Protein AF-0000000075974014 (afdb_homodimer)

Organism: Ladona fulva (NCBI:txid123851)

pLDDT: mean 75.68, std 23.34, range [23.61, 97.56]

Radius of gyration: 20.23 Å; Cα contacts (8 Å, |Δi|>4): 719; chains: 2; bounding box: 53×68×70 Å

Structure (mmCIF, N/CA/C/O backbone):
data_AF-0000000075974014-model_v1
#
loop_
_entity.id
_entity.type
_entity.pdbx_description
1 polymer 'Cilia- and flagella-associated protein 43'
#
loop_
_atom_site.group_PDB
_atom_site.id
_atom_site.type_symbol
_atom_site.label_atom_id
_atom_site.label_alt_id
_atom_site.label_comp_id
_atom_site.label_asym_id
_atom_site.label_entity_id
_atom_site.label_seq_id
_atom_site.pdbx_PDB_ins_code
_atom_site.Cartn_x
_atom_site.Cartn_y
_atom_site.Cartn_z
_atom_site.occupancy
_atom_site.B_iso_or_equiv
_atom_site.auth_seq_id
_atom_site.auth_comp_id
_atom_site.auth_asym_id
_atom_site.auth_atom_id
_atom_site.pdbx_PDB_model_num
ATOM 1 N N . MET A 1 1 ? 7.348 12.57 53 1 26.86 1 MET A N 1
ATOM 2 C CA . MET A 1 1 ? 6.371 11.828 52.219 1 26.86 1 MET A CA 1
ATOM 3 C C . MET A 1 1 ? 6.902 11.562 50.812 1 26.86 1 MET A C 1
ATOM 5 O O . MET A 1 1 ? 7.207 12.5 50.062 1 26.86 1 MET A O 1
ATOM 9 N N . ASP A 1 2 ? 7.609 10.445 50.469 1 27.19 2 ASP A N 1
ATOM 10 C CA . ASP A 1 2 ? 8.516 10 49.406 1 27.19 2 ASP A CA 1
ATOM 11 C C . ASP A 1 2 ? 7.758 9.695 48.125 1 27.19 2 ASP A C 1
ATOM 13 O O . ASP A 1 2 ? 6.91 8.805 48.094 1 27.19 2 ASP A O 1
ATOM 17 N N . ARG A 1 3 ? 7.43 10.711 47.344 1 27.58 3 ARG A N 1
ATOM 18 C CA . ARG A 1 3 ? 6.691 10.594 46.094 1 27.58 3 ARG A CA 1
ATOM 19 C C . ARG A 1 3 ? 7.363 9.594 45.156 1 27.58 3 ARG A C 1
ATOM 21 O O . ARG A 1 3 ? 8.453 9.852 44.656 1 27.58 3 ARG A O 1
ATOM 28 N N . THR A 1 4 ? 7.25 8.352 45.438 1 24.84 4 THR A N 1
ATOM 29 C CA . THR A 1 4 ? 7.668 7.258 44.562 1 24.84 4 THR A CA 1
ATOM 30 C C . THR A 1 4 ? 7.016 7.387 43.188 1 24.84 4 THR A C 1
ATOM 32 O O . THR A 1 4 ? 5.793 7.289 43.062 1 24.84 4 THR A O 1
ATOM 35 N N . ALA A 1 5 ? 7.508 8.289 42.438 1 27.39 5 ALA A N 1
ATOM 36 C CA . ALA A 1 5 ? 7.094 8.508 41.062 1 27.39 5 ALA A CA 1
ATOM 37 C C . ALA A 1 5 ? 6.934 7.18 40.312 1 27.39 5 ALA A C 1
ATOM 39 O O . ALA A 1 5 ? 7.883 6.402 40.188 1 27.39 5 ALA A O 1
ATOM 40 N N . ASP A 1 6 ? 5.812 6.508 40.531 1 26.66 6 ASP A N 1
ATOM 41 C CA . ASP A 1 6 ? 5.41 5.293 39.844 1 26.66 6 ASP A CA 1
ATOM 42 C C . ASP A 1 6 ? 5.625 5.43 38.344 1 26.66 6 ASP A C 1
ATOM 44 O O . ASP A 1 6 ? 5.023 6.297 37.688 1 26.66 6 ASP A O 1
ATOM 48 N N . ASN A 1 7 ? 6.836 5.371 37.938 1 24.67 7 ASN A N 1
ATOM 49 C CA . ASN A 1 7 ? 7.297 5.309 36.562 1 24.67 7 ASN A CA 1
ATOM 50 C C . ASN A 1 7 ? 6.438 4.355 35.75 1 24.67 7 ASN A C 1
ATOM 52 O O . ASN A 1 7 ? 6.656 3.143 35.75 1 24.67 7 ASN A O 1
ATOM 56 N N . GLU A 1 8 ? 5.121 4.535 35.938 1 25.41 8 GLU A N 1
ATOM 57 C CA . GLU A 1 8 ? 4.266 3.699 35.094 1 25.41 8 GLU A CA 1
ATOM 58 C C . GLU A 1 8 ? 4.75 3.699 33.656 1 25.41 8 GLU A C 1
ATOM 60 O O . GLU A 1 8 ? 4.852 4.754 33.031 1 25.41 8 GLU A O 1
ATOM 65 N N . THR A 1 9 ? 5.719 2.947 33.469 1 24.55 9 THR A N 1
ATOM 66 C CA . THR A 1 9 ? 6.18 2.658 32.125 1 24.55 9 THR A CA 1
ATOM 67 C C . THR A 1 9 ? 5 2.371 31.188 1 24.55 9 THR A C 1
ATOM 69 O O . THR A 1 9 ? 4.273 1.397 31.391 1 24.55 9 THR A O 1
ATOM 72 N N . ARG A 1 10 ? 4.172 3.344 31.141 1 23.78 10 ARG A N 1
ATOM 73 C CA . ARG A 1 10 ? 3.059 3.145 30.219 1 23.78 10 ARG A CA 1
ATOM 74 C C . ARG A 1 10 ? 3.516 2.414 28.953 1 23.78 10 ARG A C 1
ATOM 76 O O . ARG A 1 10 ? 4.461 2.842 28.297 1 23.78 10 ARG A O 1
ATOM 83 N N . TRP A 1 11 ? 3.68 1.132 29.312 1 23.61 11 TRP A N 1
ATOM 84 C CA . TRP A 1 11 ? 3.885 0.26 28.156 1 23.61 11 TRP A CA 1
ATOM 85 C C . TRP A 1 11 ? 2.895 0.589 27.047 1 23.61 11 TRP A C 1
ATOM 87 O O . TRP A 1 11 ? 1.687 0.661 27.281 1 23.61 11 TRP A O 1
ATOM 97 N N . ILE A 1 12 ? 2.85 1.768 26.656 1 28.11 12 ILE A N 1
ATOM 98 C CA . ILE A 1 12 ? 1.945 1.941 25.516 1 28.11 12 ILE A CA 1
ATOM 99 C C . ILE A 1 12 ? 2.006 0.711 24.609 1 28.11 12 ILE A C 1
ATOM 101 O O . ILE A 1 12 ? 3.092 0.247 24.266 1 28.11 12 ILE A O 1
ATOM 105 N N . LYS A 1 13 ? 1.285 -0.346 25.203 1 26.3 13 LYS A N 1
ATOM 106 C CA . LYS A 1 13 ? 1.1 -1.561 24.406 1 26.3 13 LYS A CA 1
ATOM 107 C C . LYS A 1 13 ? 1.254 -1.275 22.922 1 26.3 13 LYS A C 1
ATOM 109 O O . LYS A 1 13 ? 0.457 -0.537 22.328 1 26.3 13 LYS A O 1
ATOM 114 N N . LEU A 1 14 ? 2.326 -0.704 22.531 1 29.16 14 LEU A N 1
ATOM 115 C CA . LEU A 1 14 ? 2.811 -0.642 21.156 1 29.16 14 LEU A CA 1
ATOM 116 C C . LEU A 1 14 ? 2.502 -1.937 20.422 1 29.16 14 LEU A C 1
ATOM 118 O O . LEU A 1 14 ? 2.965 -3.01 20.812 1 29.16 14 LEU A O 1
ATOM 122 N N . GLY A 1 15 ? 1.246 -2.41 20.391 1 32 15 GLY A N 1
ATOM 123 C CA . GLY A 1 15 ? 0.649 -3.693 20.062 1 32 15 GLY A CA 1
ATOM 124 C C . GLY A 1 15 ? 1.605 -4.629 19.344 1 32 15 GLY A C 1
ATOM 125 O O . GLY A 1 15 ? 2.643 -4.199 18.844 1 32 15 GLY A O 1
ATOM 126 N N . GLY A 1 16 ? 1.776 -5.953 19.688 1 34 16 GLY A N 1
ATOM 127 C CA . GLY A 1 16 ? 2.699 -6.91 19.094 1 34 16 GLY A CA 1
ATOM 128 C C . GLY A 1 16 ? 3.139 -6.523 17.703 1 34 16 GLY A C 1
ATOM 129 O O . GLY A 1 16 ? 2.326 -6.508 16.766 1 34 16 GLY A O 1
ATOM 130 N N . GLN A 1 17 ? 3.764 -5.539 17.562 1 35.91 17 GLN A N 1
ATOM 131 C CA . GLN A 1 17 ? 3.996 -4.43 16.641 1 35.91 17 GLN A CA 1
ATOM 132 C C . GLN A 1 17 ? 4.285 -4.934 15.227 1 35.91 17 GLN A C 1
ATOM 134 O O . GLN A 1 17 ? 5.387 -5.414 14.945 1 35.91 17 GLN A O 1
ATOM 139 N N . ASP A 1 18 ? 3.691 -5.945 14.828 1 41.56 18 ASP A N 1
ATOM 140 C CA . ASP A 1 18 ? 3.807 -6.219 13.398 1 41.56 18 ASP A CA 1
ATOM 141 C C . ASP A 1 18 ? 4.023 -4.934 12.609 1 41.56 18 ASP A C 1
ATOM 143 O O . ASP A 1 18 ? 3.135 -4.082 12.539 1 41.56 18 ASP A O 1
ATOM 147 N N . GLN A 1 19 ? 5.148 -4.281 13.047 1 46.62 19 GLN A N 1
ATOM 148 C CA . GLN A 1 19 ? 5.617 -3.074 12.375 1 46.62 19 GLN A CA 1
ATOM 149 C C . GLN A 1 19 ? 5.211 -3.072 10.906 1 46.62 19 GLN A C 1
ATOM 151 O O . GLN A 1 19 ? 5.504 -4.02 10.172 1 46.62 19 GLN A O 1
ATOM 156 N N . MET A 1 20 ? 3.994 -2.609 10.75 1 50.62 20 MET A N 1
ATOM 157 C CA . MET A 1 20 ? 3.543 -2.441 9.375 1 50.62 20 MET A CA 1
ATOM 158 C C . MET A 1 20 ? 4.664 -1.894 8.492 1 50.62 20 MET A C 1
ATOM 160 O O . MET A 1 20 ? 5.293 -0.889 8.836 1 50.62 20 MET A O 1
ATOM 164 N N . LYS A 1 21 ? 5.512 -2.713 7.906 1 62.44 21 LYS A N 1
ATOM 165 C CA . LYS A 1 21 ? 6.371 -2.227 6.832 1 62.44 21 LYS A CA 1
ATOM 166 C C . LYS A 1 21 ? 5.621 -2.174 5.504 1 62.44 21 LYS A C 1
ATOM 168 O O . LYS A 1 21 ? 4.883 -3.102 5.164 1 62.44 21 LYS A O 1
ATOM 173 N N . ASN A 1 22 ? 5.566 -0.952 5.125 1 81.62 22 ASN A N 1
ATOM 174 C CA . ASN A 1 22 ? 4.996 -0.731 3.801 1 81.62 22 ASN A CA 1
ATOM 175 C C . ASN A 1 22 ? 6.012 -0.108 2.848 1 81.62 22 ASN A C 1
ATOM 177 O O . ASN A 1 22 ? 6.988 0.5 3.289 1 81.62 22 ASN A O 1
ATOM 181 N N . ILE A 1 23 ? 5.863 -0.429 1.69 1 92.19 23 ILE A N 1
ATOM 182 C CA . ILE A 1 23 ? 6.625 0.257 0.653 1 92.19 23 ILE A CA 1
ATOM 183 C C . ILE A 1 23 ? 5.668 0.91 -0.343 1 92.19 23 ILE A C 1
ATOM 185 O O . ILE A 1 23 ? 4.535 0.455 -0.515 1 92.19 23 ILE A O 1
ATOM 189 N N . PHE A 1 24 ? 6.129 1.94 -0.93 1 95.38 24 PHE A N 1
ATOM 190 C CA . PHE A 1 24 ? 5.332 2.623 -1.944 1 95.38 24 PHE A CA 1
ATOM 191 C C . PHE A 1 24 ? 6.223 3.457 -2.857 1 95.38 24 PHE A C 1
ATOM 193 O O . PHE A 1 24 ? 7.309 3.885 -2.457 1 95.38 24 PHE A O 1
ATOM 200 N N . PHE A 1 25 ? 5.758 3.648 -4.012 1 95.69 25 PHE A N 1
ATOM 201 C CA . PHE A 1 25 ? 6.453 4.543 -4.93 1 95.69 25 PHE A CA 1
ATOM 202 C C . PHE A 1 25 ? 6.074 5.992 -4.668 1 95.69 25 PHE A C 1
ATOM 204 O O . PHE A 1 25 ? 4.922 6.289 -4.336 1 95.69 25 PHE A O 1
ATOM 211 N N . VAL A 1 26 ? 6.973 6.812 -4.824 1 96.88 26 VAL A N 1
ATOM 212 C CA . VAL A 1 26 ? 6.801 8.258 -4.91 1 96.88 26 VAL A CA 1
ATOM 213 C C . VAL A 1 26 ? 7.355 8.766 -6.238 1 96.88 26 VAL A C 1
ATOM 215 O O . VAL A 1 26 ? 8.57 8.906 -6.398 1 96.88 26 VAL A O 1
ATOM 218 N N . GLY A 1 27 ? 6.426 9.109 -7.176 1 94.75 27 GLY A N 1
ATOM 219 C CA . GLY A 1 27 ? 6.879 9.336 -8.539 1 94.75 27 GLY A CA 1
ATOM 220 C C . GLY A 1 27 ? 7.391 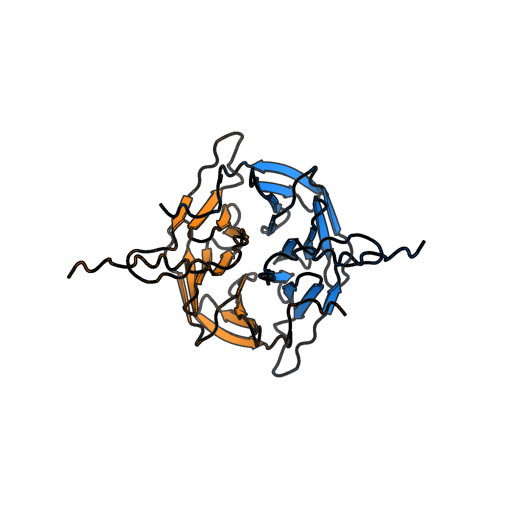8.078 -9.219 1 94.75 27 GLY A C 1
ATOM 221 O O . GLY A 1 27 ? 6.977 6.973 -8.875 1 94.75 27 GLY A O 1
ATOM 222 N N . LYS A 1 28 ? 8.25 8.312 -10.156 1 90.94 28 LYS A N 1
ATOM 223 C CA . LYS A 1 28 ? 8.586 7.223 -11.07 1 90.94 28 LYS A CA 1
ATOM 224 C C . LYS A 1 28 ? 9.82 6.461 -10.586 1 90.94 28 LYS A C 1
ATOM 226 O O . LYS A 1 28 ? 9.977 5.277 -10.891 1 90.94 28 LYS A O 1
ATOM 231 N N . ASP A 1 29 ? 10.633 7.043 -9.758 1 90.75 29 ASP A N 1
ATOM 232 C CA . ASP A 1 29 ? 11.945 6.418 -9.594 1 90.75 29 ASP A CA 1
ATOM 233 C C . ASP A 1 29 ? 12.305 6.281 -8.117 1 90.75 29 ASP A C 1
ATOM 235 O O . ASP A 1 29 ? 13.422 5.891 -7.777 1 90.75 29 ASP A O 1
ATOM 239 N N . VAL A 1 30 ? 11.414 6.668 -7.242 1 94.81 30 VAL A N 1
ATOM 240 C CA . VAL A 1 30 ? 11.719 6.621 -5.816 1 94.81 30 VAL A CA 1
ATOM 241 C C . VAL A 1 30 ? 10.82 5.594 -5.133 1 94.81 30 VAL A C 1
ATOM 243 O O . VAL A 1 30 ? 9.602 5.582 -5.344 1 94.81 30 VAL A O 1
ATOM 246 N N . VAL A 1 31 ? 11.391 4.727 -4.348 1 94.69 31 VAL A N 1
ATOM 247 C CA . VAL A 1 31 ? 10.672 3.803 -3.48 1 94.69 31 VAL A CA 1
ATOM 248 C C . VAL A 1 31 ? 10.898 4.18 -2.02 1 94.69 31 VAL A C 1
ATOM 250 O O . VAL A 1 31 ? 12.031 4.426 -1.604 1 94.69 31 VAL A O 1
ATOM 253 N N . ALA A 1 32 ? 9.828 4.246 -1.329 1 94.56 32 ALA A N 1
ATOM 254 C CA . ALA A 1 32 ? 9.914 4.578 0.091 1 94.56 32 ALA A CA 1
ATOM 255 C C . ALA A 1 32 ? 9.594 3.363 0.958 1 94.56 32 ALA A C 1
ATOM 257 O O . ALA A 1 32 ? 8.695 2.582 0.637 1 94.56 32 ALA A O 1
ATOM 258 N N . VAL A 1 33 ? 10.266 3.248 2.016 1 91 33 VAL A N 1
ATOM 259 C CA . VAL A 1 33 ? 10.023 2.246 3.049 1 91 33 VAL A CA 1
ATOM 260 C C . VAL A 1 33 ? 9.602 2.932 4.348 1 91 33 VAL A C 1
ATOM 262 O O . VAL A 1 33 ? 10.328 3.779 4.871 1 91 33 VAL A O 1
ATOM 265 N N . SER A 1 34 ? 8.359 2.516 4.703 1 88.75 34 SER A N 1
ATOM 266 C CA . SER A 1 34 ? 7.867 3.162 5.918 1 88.75 34 SER A CA 1
ATOM 267 C C . SER A 1 34 ? 8.062 2.271 7.137 1 88.75 34 SER A C 1
ATOM 269 O O . SER A 1 34 ? 7.879 1.055 7.062 1 88.75 34 SER A O 1
ATOM 271 N N . GLN A 1 35 ? 8.438 2.943 8.172 1 78.75 35 GLN A N 1
ATOM 272 C CA . GLN A 1 35 ? 8.5 2.354 9.508 1 78.75 35 GLN A CA 1
ATOM 273 C C . GLN A 1 35 ? 7.551 3.061 10.469 1 78.75 35 GLN A C 1
ATOM 275 O O . GLN A 1 35 ? 6.742 3.893 10.047 1 78.75 35 GLN A O 1
ATOM 280 N N . SER A 1 36 ? 7.539 2.73 11.695 1 73 36 SER A N 1
ATOM 281 C CA . SER A 1 36 ? 6.594 3.27 12.664 1 73 36 SER A CA 1
ATOM 282 C C . SER A 1 36 ? 6.734 4.785 12.789 1 73 36 SER A C 1
ATOM 284 O O . SER A 1 36 ? 5.738 5.492 12.945 1 73 36 SER A O 1
ATOM 286 N N . PHE A 1 37 ? 7.961 5.32 12.602 1 76.31 37 PHE A N 1
ATOM 287 C CA . PHE A 1 37 ? 8.125 6.742 12.883 1 76.31 37 PHE A CA 1
ATOM 288 C C . PHE A 1 37 ? 8.891 7.43 11.758 1 76.31 37 PHE A C 1
ATOM 290 O O . PHE A 1 37 ? 9.07 8.648 11.773 1 76.31 37 PHE A O 1
ATOM 297 N N . ASN A 1 38 ? 9.297 6.766 10.898 1 83.75 38 ASN A N 1
ATOM 298 C CA . ASN A 1 38 ? 10.07 7.359 9.812 1 83.75 38 ASN A CA 1
ATOM 299 C C . ASN A 1 38 ? 9.75 6.699 8.477 1 83.75 38 ASN A C 1
ATOM 301 O O . ASN A 1 38 ? 9.203 5.594 8.438 1 83.75 38 ASN A O 1
ATOM 305 N N . ILE A 1 39 ? 10.055 7.422 7.484 1 90.31 39 ILE A N 1
ATOM 306 C CA . ILE A 1 39 ? 9.984 6.93 6.113 1 90.31 39 ILE A CA 1
ATOM 307 C C . ILE A 1 39 ? 11.336 7.125 5.422 1 90.31 39 ILE A C 1
ATOM 309 O O . ILE A 1 39 ? 11.906 8.219 5.469 1 90.31 39 ILE A O 1
ATOM 313 N N . HIS A 1 40 ? 11.875 6.039 4.848 1 91.12 40 HIS A N 1
ATOM 314 C CA . HIS A 1 40 ? 13.125 6.062 4.102 1 91.12 40 HIS A CA 1
ATOM 315 C C . HIS A 1 40 ? 12.875 6.023 2.598 1 91.12 40 HIS A C 1
ATOM 317 O O . HIS A 1 40 ? 12.188 5.129 2.102 1 91.12 40 HIS A O 1
ATOM 323 N N . PHE A 1 41 ? 13.438 7.008 1.885 1 93.12 41 PHE A N 1
ATOM 324 C CA . PHE A 1 41 ? 13.25 7.117 0.444 1 93.12 41 PHE A CA 1
ATOM 325 C C . PHE A 1 41 ? 14.523 6.738 -0.303 1 93.12 41 PHE A C 1
ATOM 327 O O . PHE A 1 41 ? 15.602 7.238 0.012 1 93.12 41 PHE A O 1
ATOM 334 N N . LEU A 1 42 ? 14.336 5.922 -1.283 1 92 42 LEU A N 1
ATOM 335 C CA . LEU A 1 42 ? 15.453 5.406 -2.078 1 92 42 LEU A CA 1
ATOM 336 C C . LEU A 1 42 ? 15.195 5.621 -3.566 1 92 42 LEU A C 1
ATOM 338 O O . LEU A 1 42 ? 14.141 5.242 -4.082 1 92 42 LEU A O 1
ATOM 342 N N . LYS A 1 43 ? 16.094 6.266 -4.215 1 90.69 43 LYS A N 1
ATOM 343 C CA . LYS A 1 43 ? 16.078 6.215 -5.676 1 90.69 43 LYS A CA 1
ATOM 344 C C . LYS A 1 43 ? 16.531 4.848 -6.18 1 90.69 43 LYS A C 1
ATOM 346 O O . LYS A 1 43 ? 17.734 4.543 -6.168 1 90.69 43 LYS A O 1
ATOM 351 N N . TYR A 1 44 ? 15.672 4.027 -6.617 1 84.12 44 TYR A N 1
ATOM 352 C CA . TYR A 1 44 ? 15.984 2.615 -6.793 1 84.12 44 TYR A CA 1
ATOM 353 C C . TYR A 1 44 ? 16.688 2.373 -8.125 1 84.12 44 TYR A C 1
ATOM 355 O O . TYR A 1 44 ? 17.328 1.337 -8.312 1 84.12 44 TYR A O 1
ATOM 363 N N . LYS A 1 45 ? 16.438 3.189 -9.148 1 78.44 45 LYS A N 1
ATOM 364 C CA . LYS A 1 45 ? 17.078 3.006 -10.445 1 78.44 45 LYS A CA 1
ATOM 365 C C . LYS A 1 45 ? 18.578 3.295 -10.375 1 78.44 45 LYS A C 1
ATOM 367 O O . LYS A 1 45 ? 19.359 2.752 -11.156 1 78.44 45 LYS A O 1
ATOM 372 N N . ASN A 1 46 ? 18.906 4.223 -9.594 1 68.75 46 ASN A N 1
ATOM 373 C CA . ASN A 1 46 ? 20.297 4.66 -9.547 1 68.75 46 ASN A CA 1
ATOM 374 C C . ASN A 1 46 ? 21.141 3.748 -8.656 1 68.75 46 ASN A C 1
ATOM 376 O O . ASN A 1 46 ? 22.359 3.898 -8.586 1 68.75 46 ASN A O 1
ATOM 380 N N . GLU A 1 47 ? 20.469 2.871 -7.949 1 62.44 47 GLU A N 1
ATOM 381 C CA . GLU A 1 47 ? 21.234 2.188 -6.91 1 62.44 47 GLU A CA 1
ATOM 382 C C . GLU A 1 47 ? 22.016 1.015 -7.484 1 62.44 47 GLU A C 1
ATOM 384 O O . GLU A 1 47 ? 21.453 0.13 -8.125 1 62.44 47 GLU A O 1
ATOM 389 N N . GLU A 1 48 ? 23.109 1.378 -8.023 1 57.84 48 GLU A N 1
ATOM 390 C CA . GLU A 1 48 ? 24.094 0.353 -8.352 1 57.84 48 GLU A CA 1
ATOM 391 C C . GLU A 1 48 ? 24.516 -0.433 -7.113 1 57.84 48 GLU A C 1
ATOM 393 O O . GLU A 1 48 ? 24.062 -0.133 -6.004 1 57.84 48 GLU A O 1
ATOM 398 N N . LYS A 1 49 ? 25.578 -1.353 -7.223 1 57.47 49 LYS A N 1
ATOM 399 C CA . LYS A 1 49 ? 26.203 -2.301 -6.301 1 57.47 49 LYS A CA 1
ATOM 400 C C . LYS A 1 49 ? 26.625 -1.61 -5.004 1 57.47 49 LYS A C 1
ATOM 402 O O . LYS A 1 49 ? 27.125 -2.26 -4.082 1 57.47 49 LYS A O 1
ATOM 407 N N . GLY A 1 50 ? 26.094 -0.334 -4.918 1 58.28 50 GLY A N 1
ATOM 408 C CA . GLY A 1 50 ? 26.641 0.309 -3.738 1 58.28 50 GLY A CA 1
ATOM 409 C C . GLY A 1 50 ? 25.625 0.492 -2.629 1 58.28 50 GLY A C 1
ATOM 410 O O . GLY A 1 50 ? 24.578 -0.175 -2.613 1 58.28 50 GLY A O 1
ATOM 411 N N . SER A 1 51 ? 25.938 1.22 -1.537 1 65 51 SER A N 1
ATOM 412 C CA . SER A 1 51 ? 25.125 1.56 -0.376 1 65 51 SER A CA 1
ATOM 413 C C . SER A 1 51 ? 23.969 2.486 -0.76 1 65 51 SER A C 1
ATOM 415 O O . SER A 1 51 ? 24.203 3.562 -1.316 1 65 51 SER A O 1
ATOM 417 N N . PRO A 1 52 ? 22.828 1.91 -0.749 1 71.25 52 PRO A N 1
ATOM 418 C CA . PRO A 1 52 ? 21.719 2.809 -1.065 1 71.25 52 PRO A CA 1
ATOM 419 C C . PRO A 1 52 ? 21.703 4.059 -0.189 1 71.25 52 PRO A C 1
ATOM 421 O O . PRO A 1 52 ? 22.047 3.992 0.994 1 71.25 52 PRO A O 1
ATOM 424 N N . GLN A 1 53 ? 21.672 5.199 -0.893 1 80.56 53 GLN A N 1
ATOM 425 C CA . GLN A 1 53 ? 21.484 6.441 -0.15 1 80.56 53 GLN A CA 1
ATOM 426 C C . GLN A 1 53 ? 20 6.719 0.085 1 80.56 53 GLN A C 1
ATOM 428 O O . GLN A 1 53 ? 19.219 6.73 -0.859 1 80.56 53 GLN A O 1
ATOM 433 N N . PHE A 1 54 ? 19.75 6.883 1.386 1 86 54 PHE A N 1
ATOM 434 C CA . PHE A 1 54 ? 18.359 7.156 1.757 1 86 54 PHE A CA 1
ATOM 435 C C . PHE A 1 54 ? 18.188 8.617 2.16 1 86 54 PHE A C 1
ATOM 437 O O . PHE A 1 54 ? 19.062 9.195 2.803 1 86 54 PHE A O 1
ATOM 444 N N . LEU A 1 55 ? 17.141 9.203 1.662 1 90.56 55 LEU A N 1
ATOM 445 C CA . LEU A 1 55 ? 16.578 10.383 2.316 1 90.56 55 LEU A CA 1
ATOM 446 C C . LEU A 1 55 ? 15.508 9.992 3.322 1 90.56 55 LEU A C 1
ATOM 448 O O . LEU A 1 55 ? 14.633 9.18 3.018 1 90.56 55 LEU A O 1
ATOM 452 N N . THR A 1 56 ? 15.594 10.484 4.496 1 89.81 56 THR A N 1
ATOM 453 C CA . THR A 1 56 ? 14.68 10.055 5.551 1 89.81 56 THR A CA 1
ATOM 454 C C . THR A 1 56 ? 13.781 11.211 5.984 1 89.81 56 THR A C 1
ATOM 456 O O . THR A 1 56 ? 14.242 12.344 6.129 1 89.81 56 THR A O 1
ATOM 459 N N . TYR A 1 57 ? 12.57 10.906 6.098 1 89.06 57 TYR A N 1
ATOM 460 C CA . TYR A 1 57 ? 11.594 11.82 6.676 1 89.06 57 TYR A CA 1
ATOM 461 C C . TYR A 1 57 ? 11.102 11.312 8.023 1 89.06 57 TYR A C 1
ATOM 463 O O . TYR A 1 57 ? 10.539 10.219 8.117 1 89.06 57 TYR A O 1
ATOM 471 N N . ASP A 1 58 ? 11.305 12.109 9.008 1 79.94 58 ASP A N 1
ATOM 472 C CA . ASP A 1 58 ? 10.812 11.789 10.336 1 79.94 58 ASP A CA 1
ATOM 473 C C . ASP A 1 58 ? 9.438 12.406 10.578 1 79.94 58 ASP A C 1
ATOM 475 O O . ASP A 1 58 ? 9.273 13.625 10.484 1 79.94 58 ASP A O 1
ATOM 479 N N . VAL A 1 59 ? 8.547 11.57 10.719 1 70.62 59 VAL A N 1
ATOM 480 C CA . VAL A 1 59 ? 7.184 12.062 10.898 1 70.62 59 VAL A CA 1
ATOM 481 C C . VAL A 1 59 ? 7.043 12.688 12.289 1 70.62 59 VAL A C 1
ATOM 483 O O . VAL A 1 59 ? 6.188 13.547 12.508 1 70.62 59 VAL A O 1
ATOM 486 N N . PHE A 1 60 ? 7.855 12.148 13.398 1 59.81 60 PHE A N 1
ATOM 487 C CA . PHE A 1 60 ? 7.781 12.734 14.734 1 59.81 60 PHE A CA 1
ATOM 488 C C . PHE A 1 60 ? 8.422 14.109 14.758 1 59.81 60 PHE A C 1
ATOM 490 O O . PHE A 1 60 ? 9.625 14.25 14.523 1 59.81 60 PHE A O 1
ATOM 497 N N . LYS A 1 61 ? 7.777 15.141 14.273 1 51.16 61 LYS A N 1
ATOM 498 C CA . LYS A 1 61 ? 8.352 16.406 14.688 1 51.16 61 LYS A CA 1
ATOM 499 C C . LYS A 1 61 ? 8.352 16.547 16.203 1 51.16 61 LYS A C 1
ATOM 501 O O . LYS A 1 61 ? 7.723 15.742 16.906 1 51.16 61 LYS A O 1
ATOM 506 N N . GLU A 1 62 ? 8.617 17.922 16.719 1 46.06 62 GLU A N 1
ATOM 507 C CA . GLU A 1 62 ? 8.992 18.422 18.047 1 46.06 62 GLU A CA 1
ATOM 508 C C . GLU A 1 62 ? 8.258 17.656 19.141 1 46.06 62 GLU A C 1
ATOM 510 O O . GLU A 1 62 ? 8.875 17.156 20.078 1 46.06 62 GLU A O 1
ATOM 515 N N . ASP A 1 63 ? 7.172 18.328 19.672 1 44.09 63 ASP A N 1
ATOM 516 C CA . ASP A 1 63 ? 6.695 18.266 21.047 1 44.09 63 ASP A CA 1
ATOM 517 C C . ASP A 1 63 ? 6.188 16.875 21.391 1 44.09 63 ASP A C 1
ATOM 519 O O . ASP A 1 63 ? 6.629 16.266 22.375 1 44.09 63 ASP A O 1
ATOM 523 N N . ASP A 1 64 ? 4.777 16.75 21.578 1 44.19 64 ASP A N 1
ATOM 524 C CA . ASP A 1 64 ? 3.822 16.031 22.422 1 44.19 64 ASP A CA 1
ATOM 525 C C . ASP A 1 64 ? 3.697 14.578 21.984 1 44.19 64 ASP A C 1
ATOM 527 O O . ASP A 1 64 ? 4.227 14.188 20.938 1 44.19 64 ASP A O 1
ATOM 531 N N . GLU A 1 65 ? 2.576 13.867 22.531 1 47.69 65 GLU A N 1
ATOM 532 C CA . GLU A 1 65 ? 1.921 12.562 22.516 1 47.69 65 GLU A CA 1
ATOM 533 C C . GLU A 1 65 ? 1.863 11.977 21.109 1 47.69 65 GLU A C 1
ATOM 535 O O . GLU A 1 65 ? 0.839 12.078 20.438 1 47.69 65 GLU A O 1
ATOM 540 N N . VAL A 1 66 ? 2.938 12.086 20.344 1 51.59 66 VAL A N 1
ATOM 541 C CA . VAL A 1 66 ? 2.838 11.836 18.906 1 51.59 66 VAL A CA 1
ATOM 542 C C . VAL A 1 66 ? 2.512 10.367 18.656 1 51.59 66 VAL A C 1
ATOM 544 O O . VAL A 1 66 ? 3.195 9.477 19.172 1 51.59 66 VAL A O 1
ATOM 547 N N . GLU A 1 67 ? 1.283 10.031 18.344 1 60.44 67 GLU A N 1
ATOM 548 C CA . GLU A 1 67 ? 0.917 8.703 17.875 1 60.44 67 GLU A CA 1
ATOM 549 C C . GLU A 1 67 ? 1.585 8.391 16.531 1 60.44 67 GLU A C 1
ATOM 551 O O . GLU A 1 67 ? 1.864 9.297 15.75 1 60.44 67 GLU A O 1
ATOM 556 N N . GLY A 1 68 ? 2.451 7.262 16.312 1 69.12 68 GLY A N 1
ATOM 557 C CA . GLY A 1 68 ? 3.156 6.711 15.164 1 69.12 68 GLY A CA 1
ATOM 558 C C . GLY A 1 68 ? 2.336 6.742 13.891 1 69.12 68 GLY A C 1
ATOM 559 O O . GLY A 1 68 ? 1.169 7.141 13.906 1 69.12 68 GLY A O 1
ATOM 560 N N . ILE A 1 69 ? 2.998 6.664 12.742 1 77.69 69 ILE A N 1
ATOM 561 C CA . ILE A 1 69 ? 2.365 6.527 11.43 1 77.69 69 ILE A CA 1
ATOM 562 C C . ILE A 1 69 ? 1.424 5.324 11.438 1 77.69 69 ILE A C 1
ATOM 564 O O . ILE A 1 69 ? 1.809 4.23 11.859 1 77.69 69 ILE A O 1
ATOM 568 N N . THR A 1 70 ? 0.145 5.625 11.195 1 82.06 70 THR A N 1
ATOM 569 C CA . THR A 1 70 ? -0.793 4.512 11.102 1 82.06 70 THR A CA 1
ATOM 570 C C . THR A 1 70 ? -0.819 3.941 9.688 1 82.06 70 THR A C 1
ATOM 572 O O . THR A 1 70 ? -1.024 2.74 9.5 1 82.06 70 THR A O 1
ATOM 575 N N . CYS A 1 71 ? -0.636 4.812 8.656 1 87.81 71 CYS A N 1
ATOM 576 C CA . CYS A 1 71 ? -0.562 4.34 7.273 1 87.81 71 CYS A CA 1
ATOM 577 C C . CYS A 1 71 ? 0.06 5.398 6.367 1 87.81 71 CYS A C 1
ATOM 579 O O . CYS A 1 71 ? 0.182 6.559 6.758 1 87.81 71 CYS A O 1
ATOM 581 N N . VAL A 1 72 ? 0.491 4.949 5.207 1 92.31 72 VAL A N 1
ATOM 582 C CA . VAL A 1 72 ? 1.153 5.781 4.207 1 92.31 72 VAL A CA 1
ATOM 583 C C . VAL A 1 72 ? 0.721 5.352 2.809 1 92.31 72 VAL A C 1
ATOM 585 O O . VAL A 1 72 ? 0.256 4.227 2.615 1 92.31 72 VAL A O 1
ATOM 588 N N . ALA A 1 73 ? 0.848 6.242 1.862 1 95.12 73 ALA A N 1
ATOM 589 C CA . ALA A 1 73 ? 0.672 5.953 0.441 1 95.12 73 ALA A CA 1
ATOM 590 C C . ALA A 1 73 ? 1.476 6.926 -0.419 1 95.12 73 ALA A C 1
ATOM 592 O O . ALA A 1 73 ? 1.675 8.086 -0.038 1 95.12 73 ALA A O 1
ATOM 593 N N . GLY A 1 74 ? 1.929 6.477 -1.491 1 96.81 74 GLY A N 1
ATOM 594 C CA . GLY A 1 74 ? 2.625 7.332 -2.438 1 96.81 74 GLY A CA 1
ATOM 595 C C . GLY A 1 74 ? 1.9 7.465 -3.766 1 96.81 74 GLY A C 1
ATOM 596 O O . GLY A 1 74 ? 1.276 6.512 -4.234 1 96.81 74 GLY A O 1
ATOM 597 N N . HIS A 1 75 ? 2.023 8.641 -4.348 1 96.69 75 HIS A N 1
ATOM 598 C CA . HIS A 1 75 ? 1.521 8.859 -5.699 1 96.69 75 HIS A CA 1
ATOM 599 C C . HIS A 1 75 ? 2.533 8.406 -6.746 1 96.69 75 HIS A C 1
ATOM 601 O O . HIS A 1 75 ? 3.67 8.883 -6.762 1 96.69 75 HIS A O 1
ATOM 607 N N . GLU A 1 76 ? 2.135 7.508 -7.598 1 93.19 76 GLU A N 1
ATOM 608 C CA . GLU A 1 76 ? 3.072 6.895 -8.531 1 93.19 76 GLU A CA 1
ATOM 609 C C . GLU A 1 76 ? 3.438 7.855 -9.664 1 93.19 76 GLU A C 1
ATOM 611 O O . GLU A 1 76 ? 4.477 7.695 -10.305 1 93.19 76 GLU A O 1
ATOM 616 N N . GLY A 1 77 ? 2.613 8.797 -9.93 1 92.69 77 GLY A N 1
ATOM 617 C CA . GLY A 1 77 ? 2.848 9.719 -11.031 1 92.69 77 GLY A CA 1
ATOM 618 C C . GLY A 1 77 ? 3.404 11.055 -10.578 1 92.69 77 GLY A C 1
ATOM 619 O O . GLY A 1 77 ? 3.955 11.805 -11.391 1 92.69 77 GLY A O 1
ATOM 620 N N . LEU A 1 78 ? 3.225 11.438 -9.422 1 95.44 78 LEU A N 1
ATOM 621 C CA . LEU A 1 78 ? 3.688 12.695 -8.859 1 95.44 78 LEU A CA 1
ATOM 622 C C . LEU A 1 78 ? 4.633 12.453 -7.684 1 95.44 78 LEU A C 1
ATOM 624 O O . LEU A 1 78 ? 4.504 11.453 -6.977 1 95.44 78 LEU A O 1
ATOM 628 N N . PRO A 1 79 ? 5.543 13.352 -7.5 1 96.69 79 PRO A N 1
ATOM 629 C CA . PRO A 1 79 ? 6.484 13.195 -6.387 1 96.69 79 PRO A CA 1
ATOM 630 C C . PRO A 1 79 ? 5.887 13.625 -5.047 1 96.69 79 PRO A C 1
ATOM 632 O O . PRO A 1 79 ? 6.34 14.609 -4.453 1 96.69 79 PRO A O 1
ATOM 635 N N . MET A 1 80 ? 4.926 12.906 -4.578 1 97.56 80 MET A N 1
ATOM 636 C CA . MET A 1 80 ? 4.277 13.242 -3.314 1 97.56 80 MET A CA 1
ATOM 637 C C . MET A 1 80 ? 3.801 11.977 -2.604 1 97.56 80 MET A C 1
ATOM 639 O O . MET A 1 80 ? 3.678 10.922 -3.223 1 97.56 80 MET A O 1
ATOM 643 N N . PHE A 1 81 ? 3.576 12.109 -1.312 1 96.88 81 PHE A N 1
ATOM 644 C CA . PHE A 1 81 ? 3.098 11.008 -0.482 1 96.88 81 PHE A CA 1
ATOM 645 C C . PHE A 1 81 ? 2.174 11.523 0.616 1 96.88 81 PHE A C 1
ATOM 647 O O . PHE A 1 81 ? 2.154 12.719 0.907 1 96.88 81 PHE A O 1
ATOM 654 N N . ALA A 1 82 ? 1.346 10.594 1.104 1 95.5 82 ALA A N 1
ATOM 655 C CA . ALA A 1 82 ? 0.397 10.914 2.168 1 95.5 82 ALA A CA 1
ATOM 656 C C . ALA A 1 82 ? 0.699 10.102 3.428 1 95.5 82 ALA A C 1
ATOM 658 O O . ALA A 1 82 ? 1.09 8.938 3.346 1 95.5 82 ALA A O 1
ATOM 659 N N . THR A 1 83 ? 0.526 10.695 4.555 1 91.12 83 THR A N 1
ATOM 660 C CA . THR A 1 83 ? 0.665 10.047 5.855 1 91.12 83 THR A CA 1
ATOM 661 C C . THR A 1 83 ? -0.562 10.312 6.723 1 91.12 83 THR A C 1
ATOM 663 O O . THR A 1 83 ? -1.146 11.391 6.672 1 91.12 83 THR A O 1
ATOM 666 N N . ALA A 1 84 ? -0.957 9.281 7.375 1 88.19 84 ALA A N 1
ATOM 667 C CA . ALA A 1 84 ? -1.977 9.422 8.414 1 88.19 84 ALA A CA 1
ATOM 668 C C . ALA A 1 84 ? -1.414 9.078 9.789 1 88.19 84 ALA A C 1
ATOM 670 O O . ALA A 1 84 ? -0.583 8.172 9.914 1 88.19 84 ALA A O 1
ATOM 671 N N . MET A 1 85 ? -1.846 9.812 10.766 1 77.94 85 MET A N 1
ATOM 672 C CA . MET A 1 85 ? -1.486 9.562 12.164 1 77.94 85 MET A CA 1
ATOM 673 C C . MET A 1 85 ? -2.732 9.367 13.016 1 77.94 85 MET A C 1
ATOM 675 O O . MET A 1 85 ? -3.855 9.531 12.531 1 77.94 85 MET A O 1
ATOM 679 N N . THR A 1 86 ? -2.635 8.906 14.266 1 70.25 86 THR A N 1
ATOM 680 C CA . THR A 1 86 ? -3.736 8.562 15.156 1 70.25 86 THR A CA 1
ATOM 681 C C . THR A 1 86 ? -4.68 9.75 15.336 1 70.25 86 THR A C 1
ATOM 683 O O . THR A 1 86 ? -5.871 9.562 15.586 1 70.25 86 THR A O 1
ATOM 686 N N . LYS A 1 87 ? -4.387 11 15.188 1 63.88 87 LYS A N 1
ATOM 687 C CA . LYS A 1 87 ? -5.273 12.141 15.422 1 63.88 87 LYS A CA 1
ATOM 688 C C . LYS A 1 87 ? -6.027 12.508 14.148 1 63.88 87 LYS A C 1
ATOM 690 O O . LYS A 1 87 ? -6.445 13.656 13.977 1 63.88 87 LYS A O 1
ATOM 695 N N . ALA A 1 88 ? -6.414 11.609 13.305 1 65 88 ALA A N 1
ATOM 696 C CA . ALA A 1 88 ? -7.41 11.672 12.234 1 65 88 ALA A CA 1
ATOM 697 C C . ALA A 1 88 ? -6.988 12.656 11.148 1 65 88 ALA A C 1
ATOM 699 O O . ALA A 1 88 ? -7.824 13.375 10.594 1 65 88 ALA A O 1
ATOM 700 N N . GLN A 1 89 ? -5.832 13.031 10.969 1 85.38 89 GLN A N 1
ATOM 701 C CA . GLN A 1 89 ? -5.441 13.867 9.844 1 85.38 89 GLN A CA 1
ATOM 702 C C . GLN A 1 89 ? -4.57 13.094 8.859 1 85.38 89 GLN A C 1
ATOM 704 O O . GLN A 1 89 ? -3.719 12.297 9.266 1 85.38 89 GLN A O 1
ATOM 709 N N . ILE A 1 90 ? -4.957 13.336 7.625 1 91.88 90 ILE A N 1
ATOM 710 C CA . ILE A 1 90 ? -4.098 12.891 6.531 1 91.88 90 ILE A CA 1
ATOM 711 C C . ILE A 1 90 ? -3.305 14.078 5.984 1 91.88 90 ILE A C 1
ATOM 713 O O . ILE A 1 90 ? -3.885 15.094 5.602 1 91.88 90 ILE A O 1
ATOM 717 N N . GLN A 1 91 ? -2.027 13.969 6.039 1 93.31 91 GLN A N 1
ATOM 718 C CA . GLN A 1 91 ? -1.166 15.031 5.52 1 93.31 91 GLN A CA 1
ATOM 719 C C . GLN A 1 91 ? -0.432 14.57 4.262 1 93.31 91 GLN A C 1
ATOM 721 O O . GLN A 1 91 ? 0.088 13.453 4.211 1 93.31 91 GLN A O 1
ATOM 726 N N . LEU A 1 92 ? -0.43 15.414 3.258 1 96.5 92 LEU A N 1
ATOM 727 C CA . LEU A 1 92 ? 0.304 15.172 2.023 1 96.5 92 LEU A CA 1
ATOM 728 C C . LEU A 1 92 ? 1.551 16.047 1.945 1 96.5 92 LEU A C 1
ATOM 730 O O . LEU A 1 92 ? 1.501 17.234 2.27 1 96.5 92 LEU A O 1
ATOM 734 N N . PHE A 1 93 ? 2.619 15.422 1.491 1 96.75 93 PHE A N 1
ATOM 735 C CA . PHE A 1 93 ? 3.9 16.109 1.375 1 96.75 93 PHE A CA 1
ATOM 736 C C . PHE A 1 93 ? 4.504 15.898 -0.009 1 96.75 93 PHE A C 1
ATOM 738 O O . PHE A 1 93 ? 4.316 14.844 -0.619 1 96.75 93 PHE A O 1
ATOM 745 N N . SER A 1 94 ? 5.199 16.906 -0.463 1 97.5 94 SER A N 1
ATOM 746 C CA . SER A 1 94 ? 5.988 16.75 -1.682 1 97.5 94 SER A CA 1
ATOM 747 C C . SER A 1 94 ? 7.309 16.047 -1.399 1 97.5 94 SER A C 1
ATOM 749 O O . SER A 1 94 ? 7.754 15.984 -0.251 1 97.5 94 SER A O 1
ATOM 751 N N . TYR A 1 95 ? 7.82 15.438 -2.281 1 97.25 95 TYR A N 1
ATOM 752 C CA . TYR A 1 95 ? 9.164 14.867 -2.285 1 97.25 95 TYR A CA 1
ATOM 753 C C . TYR A 1 95 ? 10.031 15.508 -3.359 1 97.25 95 TYR A C 1
ATOM 755 O O . TYR A 1 95 ? 9.562 15.781 -4.465 1 97.25 95 TYR A O 1
ATOM 763 N N . PRO A 1 96 ? 11.297 15.852 -3.061 1 96.38 96 PRO A N 1
ATOM 764 C CA . PRO A 1 96 ? 12.094 15.547 -1.871 1 96.38 96 PRO A CA 1
ATOM 765 C C . PRO A 1 96 ? 12.109 16.688 -0.862 1 96.38 96 PRO A C 1
ATOM 767 O O . PRO A 1 96 ? 12.82 16.625 0.144 1 96.38 96 PRO A O 1
ATOM 770 N N . THR A 1 97 ? 11.312 17.719 -1.058 1 96.75 97 THR A N 1
ATOM 771 C CA . THR A 1 97 ? 11.383 18.875 -0.178 1 96.75 97 THR A CA 1
ATOM 772 C C . THR A 1 97 ? 10.586 18.641 1.102 1 96.75 97 THR A C 1
ATOM 774 O O . THR A 1 97 ? 10.773 19.328 2.1 1 96.75 97 THR A O 1
ATOM 777 N N . PHE A 1 98 ? 9.672 17.734 1.083 1 95.69 98 PHE A N 1
ATOM 778 C CA . PHE A 1 98 ? 8.773 17.406 2.184 1 95.69 98 PHE A CA 1
ATOM 779 C C . PHE A 1 98 ? 7.926 18.609 2.574 1 95.69 98 PHE A C 1
ATOM 781 O O . PHE A 1 98 ? 7.594 18.781 3.746 1 95.69 98 PHE A O 1
ATOM 788 N N . ALA A 1 99 ? 7.688 19.406 1.606 1 96.31 99 ALA A N 1
ATOM 789 C CA . ALA A 1 99 ? 6.762 20.5 1.822 1 96.31 99 ALA A CA 1
ATOM 790 C C . ALA A 1 99 ? 5.32 20 1.905 1 96.31 99 ALA A C 1
ATOM 792 O O . ALA A 1 99 ? 4.918 19.125 1.139 1 96.31 99 ALA A O 1
ATOM 793 N N . GLN A 1 100 ? 4.57 20.625 2.812 1 94.31 100 GLN A N 1
ATOM 794 C CA . GLN A 1 100 ? 3.168 20.25 2.943 1 94.31 100 GLN A CA 1
ATOM 795 C C . GLN A 1 100 ? 2.363 20.688 1.723 1 94.31 100 GLN A C 1
ATOM 797 O O . GLN A 1 100 ? 2.451 21.844 1.297 1 94.31 100 GLN A O 1
ATOM 802 N N . VAL A 1 101 ? 1.669 19.797 1.167 1 96.69 101 VAL A N 1
ATOM 803 C CA . VAL A 1 101 ? 0.871 20.062 -0.026 1 96.69 101 VAL A CA 1
ATOM 804 C C . VAL A 1 101 ? -0.584 20.297 0.368 1 96.69 101 VAL A C 1
ATOM 806 O O . VAL A 1 101 ? -1.193 21.281 -0.054 1 96.69 101 VAL A O 1
ATOM 809 N N . THR A 1 102 ? -1.145 19.438 1.126 1 95.81 102 THR A N 1
ATOM 810 C CA . THR A 1 102 ? -2.545 19.484 1.53 1 95.81 102 THR A CA 1
ATOM 811 C C . THR A 1 102 ? -2.756 18.719 2.838 1 95.81 102 THR A C 1
ATOM 813 O O . THR A 1 102 ? -1.978 17.828 3.176 1 95.81 102 THR A O 1
ATOM 816 N N . THR A 1 103 ? -3.625 19.125 3.652 1 93.44 103 THR A N 1
ATOM 817 C CA . THR A 1 103 ? -4.094 18.406 4.832 1 93.44 103 THR A CA 1
ATOM 818 C C . THR A 1 103 ? -5.574 18.062 4.703 1 93.44 103 THR A C 1
ATOM 820 O O . THR A 1 103 ? -6.398 18.922 4.395 1 93.44 103 THR A O 1
ATOM 823 N N . LEU A 1 104 ? -5.844 16.797 4.832 1 94.19 104 LEU A N 1
ATOM 824 C CA . LEU A 1 104 ? -7.223 16.312 4.805 1 94.19 104 LEU A CA 1
ATOM 825 C C . LEU A 1 104 ? -7.703 15.969 6.207 1 94.19 104 LEU A C 1
ATOM 827 O O . LEU A 1 104 ? -7.113 15.109 6.875 1 94.19 104 LEU A O 1
ATOM 831 N N . ARG A 1 105 ? -8.695 16.531 6.664 1 87.38 105 ARG A N 1
ATOM 832 C CA . ARG A 1 105 ? -9.195 16.328 8.023 1 87.38 105 ARG A CA 1
ATOM 833 C C . ARG A 1 105 ? -10.445 15.453 8.023 1 87.38 105 ARG A C 1
ATOM 835 O O . ARG A 1 105 ? -11.43 15.773 7.352 1 87.38 105 ARG A O 1
ATOM 842 N N . ASN A 1 106 ? -10.109 14.289 8.594 1 74.31 106 ASN A N 1
ATOM 843 C CA . ASN A 1 106 ? -11.242 13.398 8.812 1 74.31 106 ASN A CA 1
ATOM 844 C C . ASN A 1 106 ? -11.906 13.656 10.156 1 74.31 106 ASN A C 1
ATOM 846 O O . ASN A 1 106 ? -11.234 14.031 11.125 1 74.31 106 ASN A O 1
ATOM 850 N N . LYS A 1 107 ? -13.117 14.062 10.352 1 65.25 107 LYS A N 1
ATOM 851 C CA . LYS A 1 107 ? -13.812 14.484 11.57 1 65.25 107 LYS A CA 1
ATOM 852 C C . LYS A 1 107 ? -13.602 13.477 12.695 1 65.25 107 LYS A C 1
ATOM 854 O O . LYS A 1 107 ? -13.648 13.836 13.875 1 65.25 107 LYS A O 1
ATOM 859 N N . SER A 1 108 ? -13.312 12.211 12.5 1 60.66 108 SER A N 1
ATOM 860 C CA . SER A 1 108 ? -13.32 11.453 13.75 1 60.66 108 SER A CA 1
ATOM 861 C C . SER A 1 108 ? -12.75 10.055 13.547 1 60.66 108 SER A C 1
ATOM 863 O O . SER A 1 108 ? -12.672 9.273 14.5 1 60.66 108 SER A O 1
ATOM 865 N N . GLU A 1 109 ? -12.336 9.797 12.5 1 71.38 109 GLU A N 1
ATOM 866 C CA . GLU A 1 109 ? -12.031 8.367 12.383 1 71.38 109 GLU A CA 1
ATOM 867 C C . GLU A 1 109 ? -10.562 8.148 12.039 1 71.38 109 GLU A C 1
ATOM 869 O O . GLU A 1 109 ? -9.969 8.922 11.281 1 71.38 109 GLU A O 1
ATOM 874 N N . ASN A 1 110 ? -10.039 7.199 12.875 1 80.88 110 ASN A N 1
ATOM 875 C CA . ASN A 1 110 ? -8.688 6.77 12.539 1 80.88 110 ASN A CA 1
ATOM 876 C C . ASN A 1 110 ? -8.625 6.164 11.133 1 80.88 110 ASN A C 1
ATOM 878 O O . ASN A 1 110 ? -9.539 5.445 10.727 1 80.88 110 ASN A O 1
ATOM 882 N N . THR A 1 111 ? -7.625 6.602 10.422 1 87.75 111 THR A N 1
ATOM 883 C CA . THR A 1 111 ? -7.391 6.062 9.086 1 87.75 111 THR A CA 1
ATOM 884 C C . THR A 1 111 ? -6.5 4.824 9.148 1 87.75 111 THR A C 1
ATOM 886 O O . THR A 1 111 ? -5.406 4.871 9.719 1 87.75 111 THR A O 1
ATOM 889 N N . GLN A 1 112 ? -6.949 3.805 8.562 1 85.94 112 GLN A N 1
ATOM 890 C CA . GLN A 1 112 ? -6.25 2.525 8.633 1 85.94 112 GLN A CA 1
ATOM 891 C C . GLN A 1 112 ? -5.402 2.291 7.387 1 85.94 112 GLN A C 1
ATOM 893 O O . GLN A 1 112 ? -4.402 1.574 7.438 1 85.94 112 GLN A O 1
ATOM 898 N N . ALA A 1 113 ? -5.828 2.783 6.27 1 90.88 113 ALA A N 1
ATOM 899 C CA . ALA A 1 113 ? -5.125 2.578 5.004 1 90.88 113 ALA A CA 1
ATOM 900 C C . ALA A 1 113 ? -5.391 3.725 4.035 1 90.88 113 ALA A C 1
ATOM 902 O O . ALA A 1 113 ? -6.434 4.379 4.109 1 90.88 113 ALA A O 1
ATOM 903 N N . LEU A 1 114 ? -4.488 3.963 3.133 1 94.25 114 LEU A N 1
ATOM 904 C CA . LEU A 1 114 ? -4.555 4.996 2.105 1 94.25 114 LEU A CA 1
ATOM 905 C C . LEU A 1 114 ? -4.152 4.438 0.745 1 94.25 114 LEU A C 1
ATOM 907 O O . LEU A 1 114 ? -3.314 3.535 0.663 1 94.25 114 LEU A O 1
ATOM 911 N N . SER A 1 115 ? -4.703 4.957 -0.236 1 96.06 115 SER A N 1
ATOM 912 C CA . SER A 1 115 ? -4.266 4.629 -1.589 1 96.06 115 SER A CA 1
ATOM 913 C C . SER A 1 115 ? -4.566 5.77 -2.557 1 96.06 115 SER A C 1
ATOM 915 O O . SER A 1 115 ? -5.668 6.32 -2.555 1 96.06 115 SER A O 1
ATOM 917 N N . PHE A 1 116 ? -3.588 6.109 -3.344 1 96.38 116 PHE A N 1
ATOM 918 C CA . PHE A 1 116 ? -3.789 7.078 -4.414 1 96.38 116 PHE A CA 1
ATOM 919 C C . PHE A 1 116 ? -4.281 6.391 -5.684 1 96.38 116 PHE A C 1
ATOM 921 O O . PHE A 1 116 ? -3.83 5.289 -6.012 1 96.38 116 PHE A O 1
ATOM 928 N N . SER A 1 117 ? -5.223 7.008 -6.336 1 93.62 117 SER A N 1
ATOM 929 C CA . SER A 1 117 ? -5.445 6.691 -7.742 1 93.62 117 SER A CA 1
ATOM 930 C C . SER A 1 117 ? -4.488 7.465 -8.641 1 93.62 117 SER A C 1
ATOM 932 O O . SER A 1 117 ? -3.621 8.195 -8.156 1 93.62 117 SER A O 1
ATOM 934 N N . ASP A 1 118 ? -4.793 7.133 -9.984 1 87.62 118 ASP A N 1
ATOM 935 C CA . ASP A 1 118 ? -4.09 7.969 -10.945 1 87.62 118 ASP A CA 1
ATOM 936 C C . ASP A 1 118 ? -4.664 9.383 -10.969 1 87.62 118 ASP A C 1
ATOM 938 O O . ASP A 1 118 ? -5.883 9.562 -11.023 1 87.62 118 ASP A O 1
ATOM 942 N N . GLY A 1 119 ? -4.051 10.398 -10.516 1 92 119 GLY A N 1
ATOM 943 C CA . GLY A 1 119 ? -4.523 11.773 -10.57 1 92 119 GLY A CA 1
ATOM 944 C C . GLY A 1 119 ? -4.785 12.359 -9.195 1 92 119 GLY A C 1
ATOM 945 O O . GLY A 1 119 ? -3.924 12.312 -8.312 1 92 119 GLY A O 1
ATOM 946 N N . GLU A 1 120 ? -6.129 12.867 -9.062 1 96.31 120 GLU A N 1
ATOM 947 C CA . GLU A 1 120 ? -6.34 13.719 -7.895 1 96.31 120 GLU A CA 1
ATOM 948 C C . GLU A 1 120 ? -7.125 12.984 -6.812 1 96.31 120 GLU A C 1
ATOM 950 O O . GLU A 1 120 ? -7.523 13.578 -5.809 1 96.31 120 GLU A O 1
ATOM 955 N N . ILE A 1 121 ? -7.348 11.734 -6.961 1 96.25 121 ILE A N 1
ATOM 956 C CA . ILE A 1 121 ? -8.18 10.984 -6.02 1 96.25 121 ILE A CA 1
ATOM 957 C C . ILE A 1 121 ? -7.293 10.266 -5.004 1 96.25 121 ILE A C 1
ATOM 959 O O . ILE A 1 121 ? -6.289 9.656 -5.371 1 96.25 121 ILE A O 1
ATOM 963 N N . LEU A 1 122 ? -7.586 10.414 -3.756 1 96.69 122 LEU A N 1
ATOM 964 C CA . LEU A 1 122 ? -7.055 9.656 -2.627 1 96.69 122 LEU A CA 1
ATOM 965 C C . LEU A 1 122 ? -8.18 8.977 -1.854 1 96.69 122 LEU A C 1
ATOM 967 O O . LEU A 1 122 ? -9.188 9.609 -1.525 1 96.69 122 LEU A O 1
ATOM 971 N N . VAL A 1 123 ? -8.031 7.715 -1.582 1 95.19 123 VAL A N 1
ATOM 972 C CA . VAL A 1 123 ? -9.039 6.98 -0.829 1 95.19 123 VAL A CA 1
ATOM 973 C C . VAL A 1 123 ? -8.484 6.59 0.538 1 95.19 123 VAL A C 1
ATOM 975 O O . VAL A 1 123 ? -7.332 6.16 0.647 1 95.19 123 VAL A O 1
ATOM 978 N N . ALA A 1 124 ? -9.273 6.75 1.524 1 93.25 124 ALA A N 1
ATOM 979 C CA . ALA A 1 124 ? -8.914 6.414 2.898 1 93.25 124 ALA A CA 1
ATOM 980 C C . ALA A 1 124 ? -9.891 5.406 3.492 1 93.25 124 ALA A C 1
ATOM 982 O O . ALA A 1 124 ? -11.109 5.551 3.348 1 93.25 124 ALA A O 1
ATOM 983 N N . LEU A 1 125 ? -9.336 4.422 4.113 1 90.88 125 LEU A N 1
ATOM 984 C CA . LEU A 1 125 ? -10.133 3.451 4.855 1 90.88 125 LEU A CA 1
ATOM 985 C C . LEU A 1 125 ? -10.109 3.754 6.352 1 90.88 125 LEU A C 1
ATOM 987 O O . LEU A 1 125 ? -9.039 3.83 6.953 1 90.88 125 LEU A O 1
ATOM 991 N N . SER A 1 126 ? -11.266 3.877 6.852 1 87.75 126 SER A N 1
ATOM 992 C CA . SER A 1 126 ? -11.336 4.117 8.289 1 87.75 126 SER A CA 1
ATOM 993 C C . SER A 1 126 ? -11.258 2.811 9.07 1 87.75 126 SER A C 1
ATOM 995 O O . SER A 1 126 ? -11.492 1.734 8.523 1 87.75 126 SER A O 1
ATOM 997 N N . SER A 1 127 ? -10.875 2.943 10.312 1 80.56 127 SER A N 1
ATOM 998 C CA . SER A 1 127 ? -10.82 1.788 11.203 1 80.56 127 SER A CA 1
ATOM 999 C C . SER A 1 127 ? -12.227 1.338 11.602 1 80.56 127 SER A C 1
ATOM 1001 O O . SER A 1 127 ? -13.219 1.918 11.156 1 80.56 127 SER A O 1
ATOM 1003 N N . ALA A 1 128 ? -12.258 0.225 12.359 1 76.56 128 ALA A N 1
ATOM 1004 C CA . ALA A 1 128 ? -13.516 -0.282 12.898 1 76.56 128 ALA A CA 1
ATOM 1005 C C . ALA A 1 128 ? -14.281 0.817 13.633 1 76.56 128 ALA A C 1
ATOM 1007 O O . ALA A 1 128 ? -13.672 1.742 14.18 1 76.56 128 ALA A O 1
ATOM 1008 N N . PRO A 1 129 ? -15.578 0.726 13.547 1 75.44 129 PRO A N 1
ATOM 1009 C CA . PRO A 1 129 ? -16.438 -0.394 13.148 1 75.44 129 PRO A CA 1
ATOM 1010 C C . PRO A 1 129 ? -16.906 -0.279 11.703 1 75.44 129 PRO A C 1
ATOM 1012 O O . PRO A 1 129 ? -17.391 -1.259 11.133 1 75.44 129 PRO A O 1
ATOM 1015 N N . ASP A 1 130 ? -16.844 0.875 11.109 1 75.31 130 ASP A N 1
ATOM 1016 C CA . ASP A 1 130 ? -17.547 1.082 9.852 1 75.31 130 ASP A CA 1
ATOM 1017 C C . ASP A 1 130 ? -16.656 0.708 8.656 1 75.31 130 ASP A C 1
ATOM 1019 O O . ASP A 1 130 ? -17.172 0.379 7.586 1 75.31 130 ASP A O 1
ATOM 1023 N N . TYR A 1 131 ? -15.367 0.817 8.828 1 83.19 131 TYR A N 1
ATOM 1024 C CA . TYR A 1 131 ? -14.445 0.59 7.723 1 83.19 131 TYR A CA 1
ATOM 1025 C C . TYR A 1 131 ? -14.93 1.3 6.461 1 83.19 131 TYR A C 1
ATOM 1027 O O . TYR A 1 131 ? -15.023 0.688 5.395 1 83.19 131 TYR A O 1
ATOM 1035 N N . ALA A 1 132 ? -15.242 2.531 6.656 1 87.31 132 ALA A N 1
ATOM 1036 C CA . ALA A 1 132 ? -15.75 3.336 5.547 1 87.31 132 ALA A CA 1
ATOM 1037 C C . ALA A 1 132 ? -14.609 3.787 4.633 1 87.31 132 ALA A C 1
ATOM 1039 O O . ALA A 1 132 ? -13.516 4.09 5.102 1 87.31 132 ALA A O 1
ATOM 1040 N N . LEU A 1 133 ? -14.969 3.812 3.398 1 91.56 133 LEU A N 1
ATOM 1041 C CA . LEU A 1 133 ? -14.062 4.406 2.42 1 91.56 133 LEU A CA 1
ATOM 1042 C C . LEU A 1 133 ? -14.43 5.867 2.166 1 91.56 133 LEU A C 1
ATOM 1044 O O . LEU A 1 133 ? -15.547 6.172 1.752 1 91.56 133 LEU A O 1
ATOM 1048 N N . THR A 1 134 ? -13.508 6.703 2.492 1 92.94 134 THR A N 1
ATOM 1049 C CA . THR A 1 134 ? -13.672 8.117 2.154 1 92.94 134 THR A CA 1
ATOM 1050 C C . THR A 1 134 ? -12.875 8.469 0.898 1 92.94 134 THR A C 1
ATOM 1052 O O . THR A 1 134 ? -11.68 8.195 0.821 1 92.94 134 THR A O 1
ATOM 1055 N N . ILE A 1 135 ? -13.547 9.055 -0.066 1 94.12 135 ILE A N 1
ATOM 1056 C CA . ILE A 1 135 ? -12.938 9.484 -1.32 1 94.12 135 ILE A CA 1
ATOM 1057 C C . ILE A 1 135 ? -12.641 10.984 -1.267 1 94.12 135 ILE A C 1
ATOM 1059 O O . ILE A 1 135 ? -13.547 11.789 -1.046 1 94.12 135 ILE A O 1
ATOM 1063 N N . TRP A 1 136 ? -11.383 11.312 -1.519 1 96.12 136 TRP A N 1
ATOM 1064 C CA . TRP A 1 136 ? -10.945 12.703 -1.474 1 96.12 136 TRP A CA 1
ATOM 1065 C C . TRP A 1 136 ? -10.453 13.164 -2.842 1 96.12 136 TRP A C 1
ATOM 1067 O O . TRP A 1 136 ? -9.844 12.383 -3.584 1 96.12 136 TRP A O 1
ATOM 1077 N N . ASN A 1 137 ? -10.758 14.375 -3.166 1 97.12 137 ASN A N 1
ATOM 1078 C CA . ASN A 1 137 ? -9.883 15.117 -4.066 1 97.12 137 ASN A CA 1
ATOM 1079 C C . ASN A 1 137 ? -8.742 15.797 -3.312 1 97.12 137 ASN A C 1
ATOM 1081 O O . ASN A 1 137 ? -8.961 16.781 -2.611 1 97.12 137 ASN A O 1
ATOM 1085 N N . TRP A 1 138 ? -7.566 15.203 -3.432 1 96.88 138 TRP A N 1
ATOM 1086 C CA . TRP A 1 138 ? -6.5 15.68 -2.553 1 96.88 138 TRP A CA 1
ATOM 1087 C C . TRP A 1 138 ? -6.02 17.062 -2.977 1 96.88 138 TRP A C 1
ATOM 1089 O O . TRP A 1 138 ? -5.453 17.797 -2.168 1 96.88 138 TRP A O 1
ATOM 1099 N N . LEU A 1 139 ? -6.141 17.406 -4.27 1 96.44 139 LEU A N 1
ATOM 1100 C CA . LEU A 1 139 ? -5.707 18.703 -4.77 1 96.44 139 LEU A CA 1
ATOM 1101 C C . LEU A 1 139 ? -6.559 19.828 -4.176 1 96.44 139 LEU A C 1
ATOM 1103 O O . LEU A 1 139 ? -6.023 20.812 -3.672 1 96.44 139 LEU A O 1
ATOM 1107 N N . SER A 1 140 ? -7.836 19.672 -4.156 1 96.75 140 SER A N 1
ATOM 1108 C CA . SER A 1 140 ? -8.727 20.688 -3.607 1 96.75 140 SER A CA 1
ATOM 1109 C C . SER A 1 140 ? -8.898 20.516 -2.102 1 96.75 140 SER A C 1
ATOM 1111 O O . SER A 1 140 ? -9.367 21.438 -1.418 1 96.75 140 SER A O 1
ATOM 1113 N N . GLY A 1 141 ? -8.602 19.312 -1.633 1 95.94 141 GLY A N 1
ATOM 1114 C CA . GLY A 1 141 ? -8.781 19.016 -0.222 1 95.94 141 GLY A CA 1
ATOM 1115 C C . GLY A 1 141 ? -10.219 18.688 0.138 1 95.94 141 GLY A C 1
ATOM 1116 O O . GLY A 1 141 ? -10.57 18.609 1.317 1 95.94 141 GLY A O 1
ATOM 1117 N N . LYS A 1 142 ? -11.016 18.453 -0.836 1 95.81 142 LYS A N 1
ATOM 1118 C CA . LYS A 1 142 ? -12.438 18.234 -0.587 1 95.81 142 LYS A CA 1
ATOM 1119 C C . LYS A 1 142 ? -12.75 16.734 -0.463 1 95.81 142 LYS A C 1
ATOM 1121 O O . LYS A 1 142 ? -12.258 15.93 -1.246 1 95.81 142 LYS A O 1
ATOM 1126 N N . LYS A 1 143 ? -13.531 16.453 0.54 1 94.75 143 LYS A N 1
ATOM 1127 C CA . LYS A 1 143 ? -14.133 15.125 0.622 1 94.75 143 LYS A CA 1
ATOM 1128 C C . LYS A 1 143 ? -15.242 14.961 -0.411 1 94.75 143 LYS A C 1
ATOM 1130 O O . LYS A 1 143 ? -16.219 15.711 -0.407 1 94.75 143 LYS A O 1
ATOM 1135 N N . LEU A 1 144 ? -15.125 14.062 -1.264 1 93.38 144 LEU A N 1
ATOM 1136 C CA . LEU A 1 144 ? -16.094 13.891 -2.344 1 93.38 144 LEU A CA 1
ATOM 1137 C C . LEU A 1 144 ? -17.25 13.008 -1.898 1 93.38 144 LEU A C 1
ATOM 1139 O O . LEU A 1 144 ? -18.422 13.344 -2.141 1 93.38 144 LEU A O 1
ATOM 1143 N N . ARG A 1 145 ? -16.891 11.906 -1.282 1 91.06 145 ARG A N 1
ATOM 1144 C CA . ARG A 1 145 ? -17.922 11 -0.802 1 91.06 145 ARG A CA 1
ATOM 1145 C C . ARG A 1 145 ? -17.359 9.977 0.172 1 91.06 145 ARG A C 1
ATOM 1147 O O . ARG A 1 145 ? -16.141 9.781 0.227 1 91.06 145 ARG A O 1
ATOM 1154 N N . THR A 1 146 ? -18.281 9.367 0.892 1 90.56 146 THR A N 1
ATOM 1155 C CA . THR A 1 146 ? -17.969 8.242 1.765 1 90.56 146 THR A CA 1
ATOM 1156 C C . THR A 1 146 ? -18.797 7.016 1.371 1 90.56 146 THR A C 1
ATOM 1158 O O . THR A 1 146 ? -19.984 7.121 1.103 1 90.56 146 THR A O 1
ATOM 1161 N N . VAL A 1 147 ? -18.094 5.914 1.264 1 87.19 147 VAL A N 1
ATOM 1162 C CA . VAL A 1 147 ? -18.75 4.652 0.915 1 87.19 147 VAL A CA 1
ATOM 1163 C C . VAL A 1 147 ? -18.641 3.68 2.086 1 87.19 147 VAL A C 1
ATOM 1165 O O . VAL A 1 147 ? -17.547 3.389 2.564 1 87.19 147 VAL A O 1
ATOM 1168 N N . LEU A 1 148 ? -19.781 3.227 2.502 1 82.38 148 LEU A N 1
ATOM 1169 C CA . LEU A 1 148 ? -19.781 2.197 3.535 1 82.38 148 LEU A CA 1
ATOM 1170 C C . LEU A 1 148 ? -19.5 0.824 2.932 1 82.38 148 LEU A C 1
ATOM 1172 O O . LEU A 1 148 ? -20.125 0.448 1.932 1 82.38 148 LEU A O 1
ATOM 1176 N N . THR A 1 149 ? -18.422 0.151 3.412 1 79.19 149 THR A N 1
ATOM 1177 C CA . THR A 1 149 ? -18.016 -1.115 2.809 1 79.19 149 THR A CA 1
ATOM 1178 C C . THR A 1 149 ? -18.875 -2.262 3.342 1 79.19 149 THR A C 1
ATOM 1180 O O . THR A 1 149 ? -18.922 -3.332 2.732 1 79.19 149 THR A O 1
ATOM 1183 N N . ASN A 1 150 ? -19.609 -2.184 4.422 1 72.38 150 ASN A N 1
ATOM 1184 C CA . ASN A 1 150 ? -20.391 -3.221 5.09 1 72.38 150 ASN A CA 1
ATOM 1185 C C . ASN A 1 150 ? -19.516 -4.383 5.543 1 72.38 150 ASN A C 1
ATOM 1187 O O . ASN A 1 150 ? -20 -5.488 5.766 1 72.38 150 ASN A O 1
ATOM 1191 N N . ILE A 1 151 ? -18.25 -4.184 5.391 1 70.94 151 ILE A N 1
ATOM 1192 C CA . ILE A 1 151 ? -17.328 -5.152 5.961 1 70.94 151 ILE A CA 1
ATOM 1193 C C . ILE A 1 151 ? -17.359 -5.062 7.488 1 70.94 151 ILE A C 1
ATOM 1195 O O . ILE A 1 151 ? -17.141 -3.99 8.055 1 70.94 151 ILE A O 1
ATOM 1199 N N . THR A 1 152 ? -18.094 -5.922 8.117 1 61.16 152 THR A N 1
ATOM 1200 C CA . THR A 1 152 ? -18.328 -5.789 9.547 1 61.16 152 THR A CA 1
ATOM 1201 C C . THR A 1 152 ? -17.156 -6.375 10.344 1 61.16 152 THR A C 1
ATOM 1203 O O . THR A 1 152 ? -16.984 -6.043 11.516 1 61.16 152 THR A O 1
ATOM 1206 N N . SER A 1 153 ? -16.609 -7.535 9.961 1 55.69 153 SER A N 1
ATOM 1207 C CA . SER A 1 153 ? -15.453 -8.086 10.672 1 55.69 153 SER A CA 1
ATOM 1208 C C . SER A 1 153 ? -14.32 -8.414 9.711 1 55.69 153 SER A C 1
ATOM 1210 O O . SER A 1 153 ? -14.555 -8.875 8.586 1 55.69 153 SER A O 1
ATOM 1212 N N . LEU A 1 154 ? -13.367 -7.695 9.773 1 49.62 154 LEU A N 1
ATOM 1213 C CA . LEU A 1 154 ? -12.219 -8.086 8.961 1 49.62 154 LEU A CA 1
ATOM 1214 C C . LEU A 1 154 ? -11.648 -9.414 9.445 1 49.62 154 LEU A C 1
ATOM 1216 O O . LEU A 1 154 ? -10.727 -9.961 8.82 1 49.62 154 LEU A O 1
ATOM 1220 N N . ASP A 1 155 ? -12.133 -9.891 10.625 1 45.84 155 ASP A N 1
ATOM 1221 C CA . ASP A 1 155 ? -11.68 -11.141 11.227 1 45.84 155 ASP A CA 1
ATOM 1222 C C . ASP A 1 155 ? -12.32 -12.344 10.531 1 45.84 155 ASP A C 1
ATOM 1224 O O . ASP A 1 155 ? -13.492 -12.297 10.148 1 45.84 155 ASP A O 1
ATOM 1228 N N . GLN A 1 156 ? -11.57 -13.109 9.742 1 39.81 156 GLN A N 1
ATOM 1229 C CA . GLN A 1 156 ? -12.039 -14.383 9.219 1 39.81 156 GLN A CA 1
ATOM 1230 C C . GLN A 1 156 ? -12.828 -15.156 10.273 1 39.81 156 GLN A C 1
ATOM 1232 O O . GLN A 1 156 ? -12.422 -15.219 11.438 1 39.81 156 GLN A O 1
ATOM 1237 N N . LYS A 1 157 ? -14.211 -15.367 10.172 1 35.16 157 LYS A N 1
ATOM 1238 C CA . LYS A 1 157 ? -14.977 -16.375 10.891 1 35.16 157 LYS A CA 1
ATOM 1239 C C . LYS A 1 157 ? -14.273 -17.734 10.852 1 35.16 157 LYS A C 1
ATOM 1241 O O . LYS A 1 157 ? -13.969 -18.25 9.773 1 35.16 157 LYS A O 1
ATOM 1246 N N . LEU A 1 158 ? -13.195 -18.188 11.766 1 30.62 158 LEU A N 1
ATOM 1247 C CA . LEU A 1 158 ? -13.195 -19.625 12.031 1 30.62 158 LEU A CA 1
ATOM 1248 C C . LEU A 1 158 ? -14.617 -20.141 12.211 1 30.62 158 LEU A C 1
ATOM 1250 O O . LEU A 1 158 ? -15.328 -19.719 13.133 1 30.62 158 LEU A O 1
ATOM 1254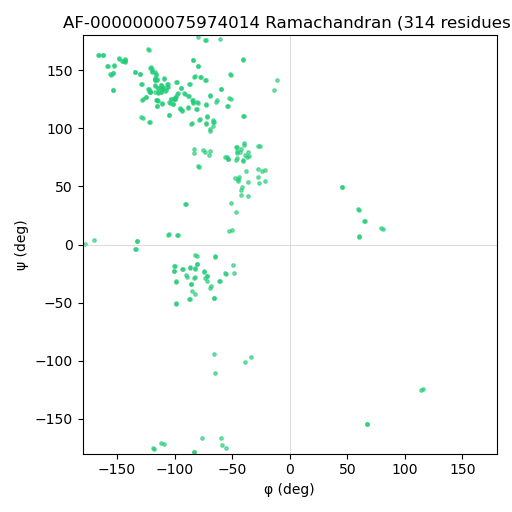 N N . MET A 1 159 ? -15.336 -20.188 11.133 1 24.53 159 MET A N 1
ATOM 1255 C CA . MET A 1 159 ? -16.391 -21.156 11.461 1 24.53 159 MET A CA 1
ATOM 1256 C C . MET A 1 159 ? -15.789 -22.516 11.812 1 24.53 159 MET A C 1
ATOM 1258 O O . MET A 1 159 ? -14.797 -22.922 11.219 1 24.53 159 MET A O 1
ATOM 1262 N N . MET B 1 1 ? -8.898 -48.719 24.719 1 27.05 1 MET B N 1
ATOM 1263 C CA . MET B 1 1 ? -7.953 -47.625 24.906 1 27.05 1 MET B CA 1
ATOM 1264 C C . MET B 1 1 ? -8.367 -46.406 24.094 1 27.05 1 MET B C 1
ATOM 1266 O O . MET B 1 1 ? -8.484 -46.469 22.875 1 27.05 1 MET B O 1
ATOM 1270 N N . ASP B 1 2 ? -9.125 -45.406 24.625 1 27.66 2 ASP B N 1
ATOM 1271 C CA . ASP B 1 2 ? -9.961 -44.281 24.156 1 27.66 2 ASP B CA 1
ATOM 1272 C C . ASP B 1 2 ? -9.109 -43.156 23.625 1 27.66 2 ASP B C 1
ATOM 1274 O O . ASP B 1 2 ? -8.336 -42.531 24.375 1 27.66 2 ASP B O 1
ATOM 1278 N N . ARG B 1 3 ? -8.594 -43.219 22.406 1 27.33 3 ARG B N 1
ATOM 1279 C CA . ARG B 1 3 ? -7.746 -42.219 21.766 1 27.33 3 ARG B CA 1
ATOM 1280 C C . ARG B 1 3 ? -8.406 -40.844 21.797 1 27.33 3 ARG B C 1
ATOM 1282 O O . ARG B 1 3 ? -9.398 -40.625 21.094 1 27.33 3 ARG B O 1
ATOM 1289 N N . THR B 1 4 ? -8.445 -40.219 22.922 1 25.27 4 THR B N 1
ATOM 1290 C CA . THR B 1 4 ? -8.875 -38.844 23.078 1 25.27 4 THR B CA 1
ATOM 1291 C C . THR B 1 4 ? -8.062 -37.906 22.188 1 25.27 4 THR B C 1
ATOM 1293 O O . THR B 1 4 ? -6.855 -37.75 22.375 1 25.27 4 THR B O 1
ATOM 1296 N N . ALA B 1 5 ? -8.367 -37.938 20.953 1 27.61 5 ALA B N 1
ATOM 1297 C CA . ALA B 1 5 ? -7.77 -37.062 19.938 1 27.61 5 ALA B CA 1
ATOM 1298 C C . ALA B 1 5 ? -7.652 -35.625 20.453 1 27.61 5 ALA B C 1
ATOM 1300 O O . ALA B 1 5 ? -8.656 -35.031 20.812 1 27.61 5 ALA B O 1
ATOM 1301 N N . ASP B 1 6 ? -6.605 -35.344 21.219 1 26.83 6 ASP B N 1
ATOM 1302 C CA . ASP B 1 6 ? -6.227 -34.031 21.703 1 26.83 6 ASP B CA 1
ATOM 1303 C C . ASP B 1 6 ? -6.277 -33 20.578 1 26.83 6 ASP B C 1
ATOM 1305 O O . ASP B 1 6 ? -5.543 -33.094 19.594 1 26.83 6 ASP B O 1
ATOM 1309 N N . ASN B 1 7 ? -7.449 -32.656 20.188 1 25.03 7 ASN B N 1
ATOM 1310 C CA . ASN B 1 7 ? -7.77 -31.562 19.25 1 25.03 7 ASN B CA 1
ATOM 1311 C C . ASN B 1 7 ? -6.918 -30.328 19.516 1 25.03 7 ASN B C 1
ATOM 1313 O O . ASN B 1 7 ? -7.191 -29.562 20.438 1 25.03 7 ASN B O 1
ATOM 1317 N N . GLU B 1 8 ? -5.609 -30.594 19.609 1 25.62 8 GLU B N 1
ATOM 1318 C CA . GLU B 1 8 ? -4.738 -29.438 19.781 1 25.62 8 GLU B CA 1
ATOM 1319 C C . GLU B 1 8 ? -5.121 -28.312 18.812 1 25.62 8 GLU B C 1
ATOM 1321 O O . GLU B 1 8 ? -5.133 -28.516 17.594 1 25.62 8 GLU B O 1
ATOM 1326 N N . THR B 1 9 ? -6.078 -27.625 19.172 1 24.72 9 THR B N 1
ATOM 1327 C CA . THR B 1 9 ? -6.465 -26.391 18.5 1 24.72 9 THR B CA 1
ATOM 1328 C C . THR B 1 9 ? -5.238 -25.531 18.203 1 24.72 9 THR B C 1
ATOM 1330 O O . THR B 1 9 ? -4.574 -25.047 19.125 1 24.72 9 THR B O 1
ATOM 1333 N N . ARG B 1 10 ? -4.344 -26.125 17.516 1 23.64 10 ARG B N 1
ATOM 1334 C CA . ARG B 1 10 ? -3.182 -25.328 17.156 1 23.64 10 ARG B CA 1
ATOM 1335 C C . ARG B 1 10 ? -3.592 -23.891 16.797 1 23.64 10 ARG B C 1
ATOM 1337 O O . ARG B 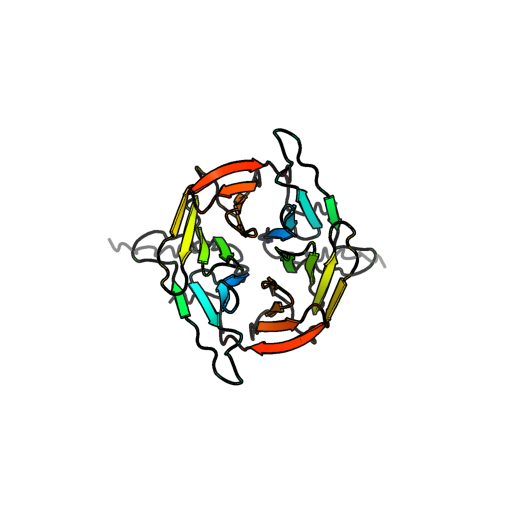1 10 ? -4.457 -23.688 15.953 1 23.64 10 ARG B O 1
ATOM 1344 N N . TRP B 1 11 ? -3.834 -23.281 17.938 1 24.33 11 TRP B N 1
ATOM 1345 C CA . TRP B 1 11 ? -4.008 -21.844 17.781 1 24.33 11 TRP B CA 1
ATOM 1346 C C . TRP B 1 11 ? -2.902 -21.234 16.922 1 24.33 11 TRP B C 1
ATOM 1348 O O . TRP B 1 11 ? -1.719 -21.5 17.156 1 24.33 11 TRP B O 1
ATOM 1358 N N . ILE B 1 12 ? -2.744 -21.688 15.789 1 27.69 12 ILE B N 1
ATOM 1359 C CA . ILE B 1 12 ? -1.725 -20.984 15.016 1 27.69 12 ILE B CA 1
ATOM 1360 C C . ILE B 1 12 ? -1.766 -19.5 15.344 1 27.69 12 ILE B C 1
ATOM 1362 O O . ILE B 1 12 ? -2.836 -18.891 15.336 1 27.69 12 ILE B O 1
ATOM 1366 N N . LYS B 1 13 ? -1.126 -19.25 16.516 1 25.88 13 LYS B N 1
ATOM 1367 C CA . LYS B 1 13 ? -0.913 -17.875 16.938 1 25.88 13 LYS B CA 1
ATOM 1368 C C . LYS B 1 13 ? -0.864 -16.938 15.734 1 25.88 13 LYS B C 1
ATOM 1370 O O . LYS B 1 13 ? 0.042 -17.016 14.906 1 25.88 13 LYS B O 1
ATOM 1375 N N . LEU B 1 14 ? -1.814 -16.969 14.906 1 29.42 14 LEU B N 1
ATOM 1376 C CA . LEU B 1 14 ? -1.992 -15.977 13.859 1 29.42 14 LEU B CA 1
ATOM 1377 C C . LEU B 1 14 ? -1.629 -14.586 14.375 1 29.42 14 LEU B C 1
ATOM 1379 O O . LEU B 1 14 ? -2.176 -14.125 15.375 1 29.42 14 LEU B O 1
ATOM 1383 N N . GLY B 1 15 ? -0.394 -14.305 14.773 1 31.81 15 GLY B N 1
ATOM 1384 C CA . GLY B 1 15 ? 0.217 -13.227 15.539 1 31.81 15 GLY B CA 1
ATOM 1385 C C . GLY B 1 15 ? -0.71 -12.047 15.758 1 31.81 15 GLY B C 1
ATOM 1386 O O . GLY B 1 15 ? -1.747 -11.938 15.102 1 31.81 15 GLY B O 1
ATOM 1387 N N . GLY B 1 16 ? -0.766 -11.32 16.953 1 33.66 16 GLY B N 1
ATOM 1388 C CA . GLY B 1 16 ? -1.693 -10.25 17.266 1 33.66 16 GLY B CA 1
ATOM 1389 C C . GLY B 1 16 ? -2.236 -9.555 16.031 1 33.66 16 GLY B C 1
ATOM 1390 O O . GLY B 1 16 ? -1.493 -8.891 15.305 1 33.66 16 GLY B O 1
ATOM 1391 N N . GLN B 1 17 ? -2.877 -10.133 15.266 1 35.62 17 GLN B N 1
ATOM 1392 C CA . GLN B 1 17 ? -3.291 -10.125 13.867 1 35.62 17 GLN B CA 1
ATOM 1393 C C . GLN B 1 17 ? -3.74 -8.734 13.43 1 35.62 17 GLN B C 1
ATOM 1395 O O . GLN B 1 17 ? -4.867 -8.328 13.711 1 35.62 17 GLN B O 1
ATOM 1400 N N . ASP B 1 18 ? -3.232 -7.75 14.016 1 41.59 18 ASP B N 1
ATOM 1401 C CA . ASP B 1 18 ? -3.527 -6.465 13.383 1 41.59 18 ASP B CA 1
ATOM 1402 C C . ASP B 1 18 ? -3.77 -6.633 11.891 1 41.59 18 ASP B C 1
ATOM 1404 O O . ASP B 1 18 ? -2.881 -7.066 11.156 1 41.59 18 ASP B O 1
ATOM 1408 N N . GLN B 1 19 ? -4.906 -7.391 11.688 1 46.34 19 GLN B N 1
ATOM 1409 C CA . GLN B 1 19 ? -5.422 -7.637 10.344 1 46.34 19 GLN B CA 1
ATOM 1410 C C . GLN B 1 19 ? -5.008 -6.523 9.383 1 46.34 19 GLN B C 1
ATOM 1412 O O . GLN B 1 19 ? -5.258 -5.344 9.648 1 46.34 19 GLN B O 1
ATOM 1417 N N . MET B 1 20 ? -3.83 -6.73 8.883 1 50.56 20 MET B N 1
ATOM 1418 C CA . MET B 1 20 ? -3.385 -5.805 7.848 1 50.56 20 MET B CA 1
ATOM 1419 C C . MET B 1 20 ? -4.527 -5.457 6.902 1 50.56 20 MET B C 1
ATOM 1421 O O . MET B 1 20 ? -5.18 -6.348 6.355 1 50.56 20 MET B O 1
ATOM 1425 N N . LYS B 1 21 ? -5.363 -4.48 7.18 1 61.53 21 LYS B N 1
ATOM 1426 C CA . LYS B 1 21 ? -6.258 -3.955 6.148 1 61.53 21 LYS B CA 1
ATOM 1427 C C . LYS B 1 21 ? -5.531 -2.955 5.254 1 61.53 21 LYS B C 1
ATOM 1429 O O . LYS B 1 21 ? -4.789 -2.102 5.742 1 61.53 21 LYS B O 1
ATOM 1434 N N . ASN B 1 22 ? -5.5 -3.432 4.055 1 81.56 22 ASN B N 1
ATOM 1435 C CA . ASN B 1 22 ? -4.957 -2.537 3.039 1 81.56 22 ASN B CA 1
ATOM 1436 C C . ASN B 1 22 ? -5.988 -2.229 1.957 1 81.56 22 ASN B C 1
ATOM 1438 O O . ASN B 1 22 ? -6.961 -2.967 1.792 1 81.56 22 ASN B O 1
ATOM 1442 N N . ILE B 1 23 ? -5.844 -1.143 1.441 1 92.12 23 ILE B N 1
ATOM 1443 C CA . ILE B 1 23 ? -6.625 -0.8 0.257 1 92.12 23 ILE B CA 1
ATOM 1444 C C . ILE B 1 23 ? -5.684 -0.456 -0.897 1 92.12 23 ILE B C 1
ATOM 1446 O O . ILE B 1 23 ? -4.551 -0.026 -0.675 1 92.12 23 ILE B O 1
ATOM 1450 N N . PHE B 1 24 ? -6.16 -0.691 -2.057 1 95.44 24 PHE B N 1
ATOM 1451 C CA . PHE B 1 24 ? -5.383 -0.349 -3.24 1 95.44 24 PHE B CA 1
ATOM 1452 C C . PHE B 1 24 ? -6.285 -0.196 -4.457 1 95.44 24 PHE B C 1
ATOM 1454 O O . PHE B 1 24 ? -7.371 -0.78 -4.512 1 95.44 24 PHE B O 1
ATOM 1461 N N . PHE B 1 25 ? -5.832 0.571 -5.344 1 95.69 25 PHE B N 1
ATOM 1462 C CA . PHE B 1 25 ? -6.543 0.692 -6.613 1 95.69 25 PHE B CA 1
ATOM 1463 C C . PHE B 1 25 ? -6.168 -0.447 -7.555 1 95.69 25 PHE B C 1
ATOM 1465 O O . PHE B 1 25 ? -5.016 -0.886 -7.578 1 95.69 25 PHE B O 1
ATOM 1472 N N . VAL B 1 26 ? -7.07 -0.858 -8.273 1 96.88 26 VAL B N 1
ATOM 1473 C CA . VAL B 1 26 ? -6.91 -1.727 -9.438 1 96.88 26 VAL B CA 1
ATOM 1474 C C . VAL B 1 26 ? -7.488 -1.044 -10.672 1 96.88 26 VAL B C 1
ATOM 1476 O O . VAL B 1 26 ? -8.703 -1.022 -10.867 1 96.88 26 VAL B O 1
ATOM 1479 N N . GLY B 1 27 ? -6.57 -0.541 -11.547 1 94.69 27 GLY B N 1
ATOM 1480 C CA . GLY B 1 27 ? -7.047 0.347 -12.602 1 94.69 27 GLY B CA 1
ATOM 1481 C C . GLY B 1 27 ? -7.562 1.673 -12.07 1 94.69 27 GLY B C 1
ATOM 1482 O O . GLY B 1 27 ? -7.145 2.125 -11 1 94.69 27 GLY B O 1
ATOM 1483 N N . LYS B 1 28 ? -8.422 2.234 -12.844 1 91 28 LYS B N 1
ATOM 1484 C CA . LYS B 1 28 ? -8.758 3.635 -12.602 1 91 28 LYS B CA 1
ATOM 1485 C C . LYS B 1 28 ? -9.984 3.752 -11.695 1 91 28 LYS B C 1
ATOM 1487 O O . LYS B 1 28 ? -10.141 4.75 -10.984 1 91 28 LYS B O 1
ATOM 1492 N N . ASP B 1 29 ? -10.797 2.74 -11.586 1 90.62 29 ASP B N 1
ATOM 1493 C CA . ASP B 1 29 ? -12.102 3.012 -10.992 1 90.62 29 ASP B CA 1
ATOM 1494 C C . ASP B 1 29 ? -12.445 1.969 -9.93 1 90.62 29 ASP B C 1
ATOM 1496 O O . ASP B 1 29 ? -13.555 1.96 -9.398 1 90.62 29 ASP B O 1
ATOM 1500 N N . VAL B 1 30 ? -11.555 1.062 -9.672 1 94.75 30 VAL B N 1
ATOM 1501 C CA . VAL B 1 30 ? -11.836 0.005 -8.711 1 94.75 30 VAL B CA 1
ATOM 1502 C C . VAL B 1 30 ? -10.922 0.15 -7.496 1 94.75 30 VAL B C 1
ATOM 1504 O O . VAL B 1 30 ? -9.711 0.327 -7.641 1 94.75 30 VAL B O 1
ATOM 1507 N N . VAL B 1 31 ? -11.477 0.109 -6.316 1 94.62 31 VAL B N 1
ATOM 1508 C CA . VAL B 1 31 ? -10.734 0.048 -5.062 1 94.62 31 VAL B CA 1
ATOM 1509 C C . VAL B 1 31 ? -10.945 -1.313 -4.402 1 94.62 31 VAL B C 1
ATOM 1511 O O . VAL B 1 31 ? -12.078 -1.793 -4.305 1 94.62 31 VAL B O 1
ATOM 1514 N N . ALA B 1 32 ? -9.875 -1.881 -4.016 1 94.56 32 ALA B N 1
ATOM 1515 C CA . ALA B 1 32 ? -9.945 -3.18 -3.352 1 94.56 32 ALA B CA 1
ATOM 1516 C C . ALA B 1 32 ? -9.609 -3.055 -1.869 1 94.56 32 ALA B C 1
ATOM 1518 O O . ALA B 1 32 ? -8.711 -2.299 -1.49 1 94.56 32 ALA B O 1
ATOM 1519 N N . VAL B 1 33 ? -10.273 -3.791 -1.092 1 91 33 VAL B N 1
ATOM 1520 C CA . VAL B 1 33 ? -10.008 -3.932 0.336 1 91 33 VAL B CA 1
ATOM 1521 C C . VAL B 1 33 ? -9.57 -5.363 0.642 1 91 33 VAL B C 1
ATOM 1523 O O . VAL B 1 33 ? -10.297 -6.316 0.343 1 91 33 VAL B O 1
ATOM 1526 N N . SER B 1 34 ? -8.32 -5.371 1.172 1 88.75 34 SER B N 1
ATOM 1527 C CA . SER B 1 34 ? -7.812 -6.707 1.455 1 88.75 34 SER B CA 1
ATOM 1528 C C . SER B 1 34 ? -8 -7.07 2.924 1 88.75 34 SER B C 1
ATOM 1530 O O . SER B 1 34 ? -7.82 -6.227 3.805 1 88.75 34 SER B O 1
ATOM 1532 N N . GLN B 1 35 ? -8.359 -8.297 3.088 1 79 35 GLN B N 1
ATOM 1533 C CA . GLN B 1 35 ? -8.406 -8.938 4.398 1 79 35 GLN B CA 1
ATOM 1534 C C . GLN B 1 35 ? -7.453 -10.125 4.469 1 79 35 GLN B C 1
ATOM 1536 O O . GLN B 1 35 ? -6.652 -10.336 3.553 1 79 35 GLN B O 1
ATOM 1541 N N . SER B 1 36 ? -7.438 -10.852 5.504 1 73.19 36 SER B N 1
ATOM 1542 C CA . SER B 1 36 ? -6.484 -11.938 5.707 1 73.19 36 SER B CA 1
ATOM 1543 C C . SER B 1 36 ? -6.629 -13.008 4.633 1 73.19 36 SER B C 1
ATOM 1545 O O . SER B 1 36 ? -5.633 -13.578 4.176 1 73.19 36 SER B O 1
ATOM 1547 N N . PHE B 1 37 ? -7.859 -13.211 4.109 1 76.25 37 PHE B N 1
ATOM 1548 C CA . PHE B 1 37 ? -8.031 -14.344 3.201 1 76.25 37 PHE B CA 1
ATOM 1549 C C . PHE B 1 37 ? -8.82 -13.93 1.969 1 76.25 37 PHE B C 1
ATOM 1551 O O . PHE B 1 37 ? -9.023 -14.734 1.055 1 76.25 37 PHE B O 1
ATOM 1558 N N . ASN B 1 38 ? -9.234 -12.852 1.924 1 83.69 38 ASN B N 1
ATOM 1559 C CA . ASN B 1 38 ? -10.023 -12.406 0.784 1 83.69 38 ASN B CA 1
ATOM 1560 C C . ASN B 1 38 ? -9.719 -10.953 0.425 1 83.69 38 ASN B C 1
ATOM 1562 O O . ASN B 1 38 ? -9.172 -10.211 1.24 1 83.69 38 ASN B O 1
ATOM 1566 N N . ILE B 1 39 ? -10.023 -10.656 -0.753 1 90.31 39 ILE B N 1
ATOM 1567 C CA . ILE B 1 39 ? -9.961 -9.297 -1.265 1 90.31 39 ILE B CA 1
ATOM 1568 C C . ILE B 1 39 ? -11.32 -8.898 -1.84 1 90.31 39 ILE B C 1
ATOM 1570 O O . ILE B 1 39 ? -11.906 -9.641 -2.635 1 90.31 39 ILE B O 1
ATOM 1574 N N . HIS B 1 40 ? -11.859 -7.762 -1.376 1 90.94 40 HIS B N 1
ATOM 1575 C CA . HIS B 1 40 ? -13.117 -7.211 -1.855 1 90.94 40 HIS B CA 1
ATOM 1576 C C . HIS B 1 40 ? -12.883 -6.035 -2.797 1 90.94 40 HIS B C 1
ATOM 1578 O O . HIS B 1 40 ? -12.203 -5.07 -2.438 1 90.94 40 HIS B O 1
ATOM 1584 N N . PHE B 1 41 ? -13.469 -6.133 -4.008 1 93.06 41 PHE B N 1
ATOM 1585 C CA . PHE B 1 41 ? -13.289 -5.105 -5.023 1 93.06 41 PHE B CA 1
ATOM 1586 C C . PHE B 1 41 ? -14.57 -4.297 -5.203 1 93.06 41 PHE B C 1
ATOM 1588 O O . PHE B 1 41 ? -15.656 -4.863 -5.367 1 93.06 41 PHE B O 1
ATOM 1595 N N . LEU B 1 42 ? -14.398 -3.018 -5.207 1 91.81 42 LEU B N 1
ATOM 1596 C CA . LEU B 1 42 ? -15.516 -2.086 -5.312 1 91.81 42 LEU B CA 1
ATOM 1597 C C . LEU B 1 42 ? -15.281 -1.084 -6.438 1 91.81 42 LEU B C 1
ATOM 1599 O O . LEU B 1 42 ? -14.234 -0.443 -6.496 1 91.81 42 LEU B O 1
ATOM 1603 N N . LYS B 1 43 ? -16.188 -0.996 -7.336 1 90.56 43 LYS B N 1
ATOM 1604 C CA . LYS B 1 43 ? -16.188 0.152 -8.242 1 90.56 43 LYS B CA 1
ATOM 1605 C C . LYS B 1 43 ? -16.641 1.418 -7.516 1 90.56 43 LYS B C 1
ATOM 1607 O O . LYS B 1 43 ? -17.828 1.603 -7.258 1 90.56 43 LYS B O 1
ATOM 1612 N N . TYR B 1 44 ? -15.773 2.281 -7.191 1 83.94 44 TYR B N 1
ATOM 1613 C CA . TYR B 1 44 ? -16.062 3.332 -6.227 1 83.94 44 TYR B CA 1
ATOM 1614 C C . TYR B 1 44 ? -16.781 4.504 -6.891 1 83.94 44 TYR B C 1
ATOM 1616 O O . TYR B 1 44 ? -17.406 5.32 -6.215 1 83.94 44 TYR B O 1
ATOM 1624 N N . LYS B 1 45 ? -16.578 4.758 -8.188 1 78.12 45 LYS B N 1
ATOM 1625 C CA . LYS B 1 45 ? -17.234 5.863 -8.875 1 78.12 45 LYS B CA 1
ATOM 1626 C C . LYS B 1 45 ? -18.719 5.609 -9.023 1 78.12 45 LYS B C 1
ATOM 1628 O O . LYS B 1 45 ? -19.516 6.551 -9.109 1 78.12 45 LYS B O 1
ATOM 1633 N N . ASN B 1 46 ? -19.062 4.41 -9.258 1 68.5 46 ASN B N 1
ATOM 1634 C CA . ASN B 1 46 ? -20.453 4.086 -9.547 1 68.5 46 ASN B CA 1
ATOM 1635 C C . ASN B 1 46 ? -21.281 3.988 -8.266 1 68.5 46 ASN B C 1
ATOM 1637 O O . ASN B 1 46 ? -22.5 3.84 -8.32 1 68.5 46 ASN B O 1
ATOM 1641 N N . GLU B 1 47 ? -20.609 3.996 -7.129 1 62.12 47 GLU B N 1
ATOM 1642 C CA . GLU B 1 47 ? -21.359 3.617 -5.938 1 62.12 47 GLU B CA 1
ATOM 1643 C C . GLU B 1 47 ? -22.141 4.805 -5.375 1 62.12 47 GLU B C 1
ATOM 1645 O O . GLU B 1 47 ? -21.562 5.855 -5.086 1 62.12 47 GLU B O 1
ATOM 1650 N N . GLU B 1 48 ? -23.188 5.031 -5.992 1 56.62 48 GLU B N 1
ATOM 1651 C CA . GLU B 1 48 ? -24.172 5.926 -5.395 1 56.62 48 GLU B CA 1
ATOM 1652 C C . GLU B 1 48 ? -24.578 5.461 -3.996 1 56.62 48 GLU B C 1
ATOM 1654 O O . GLU B 1 48 ? -24.141 4.395 -3.549 1 56.62 48 GLU B O 1
ATOM 1659 N N . LYS B 1 49 ? -25.609 6.168 -3.316 1 56.62 49 LYS B N 1
ATOM 1660 C CA . LYS B 1 49 ? -26.219 6.074 -1.986 1 56.62 49 LYS B CA 1
ATOM 1661 C C . LYS B 1 49 ? -26.641 4.645 -1.673 1 56.62 49 LYS B C 1
ATOM 1663 O O . LYS B 1 49 ? -27.156 4.367 -0.588 1 56.62 49 LYS B O 1
ATOM 1668 N N . GLY B 1 50 ? -26.109 3.746 -2.582 1 57.91 50 GLY B N 1
ATOM 1669 C CA . GLY B 1 50 ? -26.672 2.432 -2.303 1 57.91 50 GLY B CA 1
ATOM 1670 C C . GLY B 1 50 ? -25.641 1.454 -1.758 1 57.91 50 GLY B C 1
ATOM 1671 O O . GLY B 1 50 ? -24.594 1.862 -1.249 1 57.91 50 GLY B O 1
ATOM 1672 N N . SER B 1 51 ? -25.953 0.141 -1.622 1 64.69 51 SER B N 1
ATOM 1673 C CA . SER B 1 51 ? -25.125 -0.975 -1.158 1 64.69 51 SER B CA 1
ATOM 1674 C C . SER B 1 51 ? -23.984 -1.267 -2.129 1 64.69 51 SER B C 1
ATOM 1676 O O . SER B 1 51 ? -24.219 -1.527 -3.311 1 64.69 51 SER B O 1
ATOM 1678 N N . PRO B 1 52 ? -22.844 -0.866 -1.702 1 70.44 52 PRO B N 1
ATOM 1679 C CA . PRO B 1 52 ? -21.734 -1.2 -2.605 1 70.44 52 PRO B CA 1
ATOM 1680 C C . PRO B 1 52 ? -21.719 -2.678 -2.988 1 70.44 52 PRO B C 1
ATOM 1682 O O . PRO B 1 52 ? -22.031 -3.537 -2.166 1 70.44 52 PRO B O 1
ATOM 1685 N N . GLN B 1 53 ? -21.719 -2.885 -4.316 1 80 53 GLN B N 1
ATOM 1686 C CA . GLN B 1 53 ? -21.516 -4.254 -4.785 1 80 53 GLN B CA 1
ATOM 1687 C C . GLN B 1 53 ? -20.047 -4.602 -4.867 1 80 53 GLN B C 1
ATOM 1689 O O . GLN B 1 53 ? -19.266 -3.883 -5.492 1 80 53 GLN B O 1
ATOM 1694 N N . PHE B 1 54 ? -19.781 -5.684 -4.148 1 85.5 54 PHE B N 1
ATOM 1695 C CA . PHE B 1 54 ? -18.391 -6.137 -4.137 1 85.5 54 PHE B CA 1
ATOM 1696 C C . PHE B 1 54 ? -18.219 -7.387 -4.992 1 85.5 54 PHE B C 1
ATOM 1698 O O . PHE B 1 54 ? -19.094 -8.258 -5.008 1 85.5 54 PHE B O 1
ATOM 1705 N N . LEU B 1 55 ? -17.172 -7.387 -5.781 1 90.12 55 LEU B N 1
ATOM 1706 C CA . LEU B 1 55 ? -16.625 -8.648 -6.266 1 90.12 55 LEU B CA 1
ATOM 1707 C C . LEU B 1 55 ? -15.531 -9.156 -5.328 1 90.12 55 LEU B C 1
ATOM 1709 O O . LEU B 1 55 ? -14.656 -8.391 -4.918 1 90.12 55 LEU B O 1
ATOM 1713 N N . THR B 1 56 ? -15.602 -10.375 -4.941 1 89.56 56 THR B N 1
ATOM 1714 C CA . THR B 1 56 ? -14.672 -10.898 -3.947 1 89.56 56 THR B CA 1
ATOM 1715 C C . THR B 1 56 ? -13.773 -11.977 -4.559 1 89.56 56 THR B C 1
ATOM 1717 O O . THR B 1 56 ? -14.242 -12.812 -5.328 1 89.56 56 THR B O 1
ATOM 1720 N N . TYR B 1 57 ? -12.562 -11.852 -4.258 1 88.88 57 TYR B N 1
ATOM 1721 C CA . TYR B 1 57 ? -11.586 -12.883 -4.598 1 88.88 57 TYR B CA 1
ATOM 1722 C C . TYR B 1 57 ? -11.07 -13.586 -3.346 1 88.88 57 TYR B C 1
ATOM 1724 O O . TYR B 1 57 ? -10.516 -12.945 -2.453 1 88.88 57 TYR B O 1
ATOM 1732 N N . ASP B 1 58 ? -11.258 -14.852 -3.318 1 79.75 58 ASP B N 1
ATOM 1733 C CA . ASP B 1 58 ? -10.742 -15.664 -2.219 1 79.75 58 ASP B CA 1
ATOM 1734 C C . ASP B 1 58 ? -9.367 -16.234 -2.557 1 79.75 58 ASP B C 1
ATOM 1736 O O . ASP B 1 58 ? -9.211 -16.938 -3.561 1 79.75 58 ASP B O 1
ATOM 1740 N N . VAL B 1 59 ? -8.469 -15.82 -1.823 1 70.44 59 VAL B N 1
ATOM 1741 C CA . VAL B 1 59 ? -7.113 -16.281 -2.1 1 70.44 59 VAL B CA 1
ATOM 1742 C C . VAL B 1 59 ? -6.961 -17.734 -1.677 1 70.44 59 VAL B C 1
ATOM 1744 O O . VAL B 1 59 ? -6.086 -18.438 -2.178 1 70.44 59 VAL B O 1
ATOM 1747 N N . PHE B 1 60 ? -7.789 -18.266 -0.564 1 59.84 60 PHE B N 1
ATOM 1748 C CA . PHE B 1 60 ? -7.699 -19.656 -0.149 1 59.84 60 PHE B CA 1
ATOM 1749 C C . PHE B 1 60 ? -8.273 -20.578 -1.219 1 59.84 60 PHE B C 1
ATOM 1751 O O . PHE B 1 60 ? -9.438 -20.453 -1.605 1 59.84 60 PHE B O 1
ATOM 1758 N N . LYS B 1 61 ? -7.543 -20.891 -2.24 1 50.94 61 LYS B N 1
ATOM 1759 C CA . LYS B 1 61 ? -8.062 -22.062 -2.959 1 50.94 61 LYS B CA 1
ATOM 1760 C C . LYS B 1 61 ? -8.094 -23.297 -2.062 1 50.94 61 LYS B C 1
ATOM 1762 O O . LYS B 1 61 ? -7.453 -23.312 -1.008 1 50.94 61 LYS B O 1
ATOM 1767 N N . GLU B 1 62 ? -8.656 -24.5 -2.648 1 46.84 62 GLU B N 1
ATOM 1768 C CA . GLU B 1 62 ? -9.078 -25.797 -2.088 1 46.84 62 GLU B CA 1
ATOM 1769 C C . GLU B 1 62 ? -8.188 -26.188 -0.915 1 46.84 62 GLU B C 1
ATOM 1771 O O . GLU B 1 62 ? -8.688 -26.547 0.157 1 46.84 62 GLU B O 1
ATOM 1776 N N . ASP B 1 63 ? -7.184 -27.031 -1.223 1 44.78 63 ASP B N 1
ATOM 1777 C CA . ASP B 1 63 ? -6.637 -28.078 -0.352 1 44.78 63 ASP B CA 1
ATOM 1778 C C . ASP B 1 63 ? -5.961 -27.453 0.873 1 44.78 63 ASP B C 1
ATOM 1780 O O . ASP B 1 63 ? -6.195 -27.891 2.002 1 44.78 63 ASP B O 1
ATOM 1784 N N . ASP B 1 64 ? -4.59 -27.234 0.802 1 45.09 64 ASP B N 1
ATOM 1785 C CA . ASP B 1 64 ? -3.471 -27.375 1.731 1 45.09 64 ASP B CA 1
ATOM 1786 C C . ASP B 1 64 ? -3.396 -26.188 2.68 1 45.09 64 ASP B C 1
ATOM 1788 O O . ASP B 1 64 ? -4.055 -25.172 2.457 1 45.09 64 ASP B O 1
ATOM 1792 N N . GLU B 1 65 ? -2.352 -26.25 3.66 1 48.12 65 GLU B N 1
ATOM 1793 C CA . GLU B 1 65 ? -1.733 -25.406 4.684 1 48.12 65 GLU B CA 1
ATOM 1794 C C . GLU B 1 65 ? -1.662 -23.953 4.234 1 48.12 65 GLU B C 1
ATOM 1796 O O . GLU B 1 65 ? -0.625 -23.5 3.746 1 48.12 65 GLU B O 1
ATOM 1801 N N . VAL B 1 66 ? -2.729 -23.469 3.605 1 51.41 66 VAL B N 1
ATOM 1802 C CA . VAL B 1 66 ? -2.57 -22.188 2.912 1 51.41 66 VAL B CA 1
ATOM 1803 C C . VAL B 1 66 ? -2.307 -21.078 3.924 1 51.41 66 VAL B C 1
ATOM 1805 O O . VAL B 1 66 ? -3.041 -20.938 4.906 1 51.41 66 VAL B O 1
ATOM 1808 N N . GLU B 1 67 ? -1.086 -20.594 4.035 1 60.62 67 GLU B N 1
ATOM 1809 C CA . GLU B 1 67 ? -0.758 -19.391 4.781 1 60.62 67 GLU B CA 1
ATOM 1810 C C . GLU B 1 67 ? -1.439 -18.172 4.18 1 60.62 67 GLU B C 1
ATOM 1812 O O . GLU B 1 67 ? -1.717 -18.125 2.979 1 60.62 67 GLU B O 1
ATOM 1817 N N . GLY B 1 68 ? -2.305 -17.281 4.938 1 69.19 68 GLY B N 1
ATOM 1818 C CA . GLY B 1 68 ? -3.02 -16.047 4.633 1 69.19 68 GLY B CA 1
ATOM 1819 C C . GLY B 1 68 ? -2.213 -15.086 3.781 1 69.19 68 GLY B C 1
ATOM 1820 O O . GLY B 1 68 ? -1.047 -15.344 3.477 1 69.19 68 GLY B O 1
ATOM 1821 N N . ILE B 1 69 ? -2.885 -14.164 3.109 1 77.69 69 ILE B N 1
ATOM 1822 C CA . ILE B 1 69 ? -2.268 -13.07 2.365 1 77.69 69 ILE B CA 1
ATOM 1823 C C . ILE B 1 69 ? -1.319 -12.297 3.275 1 77.69 69 ILE B C 1
ATOM 1825 O O . ILE B 1 69 ? -1.693 -11.906 4.387 1 77.69 69 ILE B O 1
ATOM 1829 N N . THR B 1 70 ? -0.047 -12.297 2.873 1 82.12 70 THR B N 1
ATOM 1830 C CA . THR B 1 70 ? 0.896 -11.5 3.65 1 82.12 70 THR B CA 1
ATOM 1831 C C . THR B 1 70 ? 0.905 -10.047 3.174 1 82.12 70 THR B C 1
ATOM 1833 O O . THR B 1 70 ? 1.118 -9.133 3.969 1 82.12 70 THR B O 1
ATOM 1836 N N . CYS B 1 71 ? 0.708 -9.82 1.848 1 87.81 71 CYS B N 1
ATOM 1837 C CA . CYS B 1 71 ? 0.622 -8.461 1.322 1 87.81 71 CYS B CA 1
ATOM 1838 C C . CYS B 1 71 ? -0.015 -8.453 -0.063 1 87.81 71 CYS B C 1
ATOM 1840 O O . CYS B 1 71 ? -0.133 -9.5 -0.703 1 87.81 71 CYS B O 1
ATOM 1842 N N . VAL B 1 72 ? -0.456 -7.273 -0.47 1 92.25 72 VAL B N 1
ATOM 1843 C CA . VAL B 1 72 ? -1.136 -7.051 -1.742 1 92.25 72 VAL B CA 1
ATOM 1844 C C . VAL B 1 72 ? -0.717 -5.699 -2.32 1 92.25 72 VAL B C 1
ATOM 1846 O O . VAL B 1 72 ? -0.249 -4.824 -1.59 1 92.25 72 VAL B O 1
ATOM 1849 N N . ALA B 1 73 ? -0.854 -5.551 -3.605 1 95.12 73 ALA B N 1
ATOM 1850 C CA . ALA B 1 73 ? -0.696 -4.281 -4.309 1 95.12 73 ALA B CA 1
ATOM 1851 C C . ALA B 1 73 ? -1.516 -4.258 -5.594 1 95.12 73 ALA B C 1
ATOM 1853 O O . ALA B 1 73 ? -1.724 -5.301 -6.223 1 95.12 73 ALA B O 1
ATOM 1854 N N . GLY B 1 74 ? -1.982 -3.154 -5.938 1 96.75 74 GLY B N 1
ATOM 1855 C CA . GLY B 1 74 ? -2.693 -2.99 -7.195 1 96.75 74 GLY B CA 1
ATOM 1856 C C . GLY B 1 74 ? -1.989 -2.055 -8.164 1 96.75 74 GLY B C 1
ATOM 1857 O O . GLY B 1 74 ? -1.369 -1.074 -7.746 1 96.75 74 GLY B O 1
ATOM 1858 N N . HIS B 1 75 ? -2.131 -2.367 -9.438 1 96.69 75 HIS B N 1
ATOM 1859 C CA . HIS B 1 75 ? -1.645 -1.474 -10.477 1 96.69 75 HIS B CA 1
ATOM 1860 C C . HIS B 1 75 ? -2.668 -0.389 -10.797 1 96.69 75 HIS B C 1
ATOM 1862 O O . HIS B 1 75 ? -3.807 -0.691 -11.164 1 96.69 75 HIS B O 1
ATOM 1868 N N . GLU B 1 76 ? -2.277 0.845 -10.656 1 93.19 76 GLU B N 1
ATOM 1869 C CA . GLU B 1 76 ? -3.225 1.949 -10.781 1 93.19 76 GLU B CA 1
ATOM 1870 C C . GLU B 1 76 ? -3.604 2.189 -12.242 1 93.19 76 GLU B C 1
ATOM 1872 O O . GLU B 1 76 ? -4.645 2.785 -12.531 1 93.19 76 GLU B O 1
ATOM 1877 N N . GLY B 1 77 ? -2.781 1.784 -13.141 1 92.81 77 GLY B N 1
ATOM 1878 C CA . GLY B 1 77 ? -3.029 2.031 -14.555 1 92.81 77 GLY B CA 1
ATOM 1879 C C . GLY B 1 77 ? -3.588 0.822 -15.281 1 92.81 77 GLY B C 1
ATOM 1880 O O . GLY B 1 77 ? -4.148 0.952 -16.375 1 92.81 77 GLY B O 1
ATOM 1881 N N . LEU B 1 78 ? -3.406 -0.311 -14.828 1 95.5 78 LEU B N 1
ATOM 1882 C CA . LEU B 1 78 ? -3.869 -1.562 -15.414 1 95.5 78 LEU B CA 1
ATOM 1883 C C . LEU B 1 78 ? -4.797 -2.303 -14.461 1 95.5 78 LEU B C 1
ATOM 1885 O O . LEU B 1 78 ? -4.652 -2.199 -13.242 1 95.5 78 LEU B O 1
ATOM 1889 N N . PRO B 1 79 ? -5.723 -3.021 -15.008 1 96.62 79 PRO B N 1
ATOM 1890 C CA . PRO B 1 79 ? -6.645 -3.779 -14.164 1 96.62 79 PRO B CA 1
ATOM 1891 C C . PRO B 1 79 ? -6.031 -5.074 -13.633 1 96.62 79 PRO B C 1
ATOM 1893 O O . PRO B 1 79 ? -6.484 -6.164 -13.992 1 96.62 79 PRO B O 1
ATOM 1896 N N . MET B 1 80 ? -5.062 -4.969 -12.805 1 97.5 80 MET B N 1
ATOM 1897 C CA . MET B 1 80 ? -4.395 -6.145 -12.25 1 97.5 80 MET B CA 1
ATOM 1898 C C . MET B 1 80 ? -3.902 -5.871 -10.836 1 97.5 80 MET B C 1
ATOM 1900 O O . MET B 1 80 ? -3.781 -4.715 -10.422 1 97.5 80 MET B O 1
ATOM 1904 N N . PHE B 1 81 ? -3.672 -6.938 -10.094 1 96.88 81 PHE B N 1
ATOM 1905 C CA . PHE B 1 81 ? -3.172 -6.859 -8.727 1 96.88 81 PHE B CA 1
ATOM 1906 C C . PHE B 1 81 ? -2.236 -8.023 -8.43 1 96.88 81 PHE B C 1
ATOM 1908 O O . PHE B 1 81 ? -2.217 -9.016 -9.156 1 96.88 81 PHE B O 1
ATOM 1915 N N . ALA B 1 82 ? -1.39 -7.793 -7.41 1 95.5 82 ALA B N 1
ATOM 1916 C CA . ALA B 1 82 ? -0.43 -8.805 -6.977 1 95.5 82 ALA B CA 1
ATOM 1917 C C . ALA B 1 82 ? -0.71 -9.25 -5.543 1 95.5 82 ALA B C 1
ATOM 1919 O O . ALA B 1 82 ? -1.094 -8.43 -4.699 1 95.5 82 ALA B O 1
ATOM 1920 N N . THR B 1 83 ? -0.537 -10.492 -5.27 1 91.25 83 THR B N 1
ATOM 1921 C CA . THR B 1 83 ? -0.652 -11.062 -3.932 1 91.25 83 THR B CA 1
ATOM 1922 C C . THR B 1 83 ? 0.585 -11.883 -3.586 1 91.25 83 THR B C 1
ATOM 1924 O O . THR B 1 83 ? 1.16 -12.539 -4.457 1 91.25 83 THR B O 1
ATOM 1927 N N . ALA B 1 84 ? 0.995 -11.711 -2.387 1 88.25 84 ALA B N 1
ATOM 1928 C CA . ALA B 1 84 ? 2.027 -12.586 -1.842 1 88.25 84 ALA B CA 1
ATOM 1929 C C . ALA B 1 84 ? 1.487 -13.414 -0.68 1 88.25 84 ALA B C 1
ATOM 1931 O O . ALA B 1 84 ? 0.667 -12.938 0.105 1 88.25 84 ALA B O 1
ATOM 1932 N N . MET B 1 85 ? 1.926 -14.648 -0.623 1 77.94 85 MET B N 1
ATOM 1933 C CA . MET B 1 85 ? 1.589 -15.555 0.467 1 77.94 85 MET B CA 1
ATOM 1934 C C . MET B 1 85 ? 2.848 -16.078 1.156 1 77.94 85 MET B C 1
ATOM 1936 O O . MET B 1 85 ? 3.963 -15.797 0.709 1 77.94 85 MET B O 1
ATOM 1940 N N . THR B 1 86 ? 2.773 -16.719 2.318 1 70.25 86 THR B N 1
ATOM 1941 C CA . THR B 1 86 ? 3.887 -17.172 3.145 1 70.25 86 THR B CA 1
ATOM 1942 C C . THR B 1 86 ? 4.832 -18.062 2.344 1 70.25 86 THR B C 1
ATOM 1944 O O . THR B 1 86 ? 6.031 -18.125 2.629 1 70.25 86 THR B O 1
ATOM 1947 N N . LYS B 1 87 ? 4.539 -18.766 1.304 1 63.91 87 LYS B N 1
ATOM 1948 C CA . LYS B 1 87 ? 5.434 -19.672 0.578 1 63.91 87 LYS B CA 1
ATOM 1949 C C . LYS B 1 87 ? 6.156 -18.938 -0.546 1 63.91 87 LYS B C 1
ATOM 1951 O O . LYS B 1 87 ? 6.582 -19.547 -1.524 1 63.91 87 LYS B O 1
ATOM 1956 N N . ALA B 1 88 ? 6.512 -17.719 -0.419 1 64.69 88 ALA B N 1
ATOM 1957 C CA . ALA B 1 88 ? 7.484 -16.922 -1.171 1 64.69 88 ALA B CA 1
ATOM 1958 C C . ALA B 1 88 ? 7.035 -16.734 -2.615 1 64.69 88 ALA B C 1
ATOM 1960 O O . ALA B 1 88 ? 7.855 -16.75 -3.535 1 64.69 88 ALA B O 1
ATOM 1961 N N . GLN B 1 89 ? 5.891 -16.859 -2.998 1 85.44 89 GLN B N 1
ATOM 1962 C CA . GLN B 1 89 ? 5.477 -16.547 -4.363 1 85.44 89 GLN B CA 1
ATOM 1963 C C . GLN B 1 89 ? 4.598 -15.297 -4.398 1 85.44 89 GLN B C 1
ATOM 1965 O O . GLN B 1 89 ? 3.756 -15.102 -3.52 1 85.44 89 GLN B O 1
ATOM 1970 N N . ILE B 1 90 ? 4.965 -14.508 -5.379 1 91.81 90 ILE B N 1
ATOM 1971 C CA . ILE B 1 90 ? 4.094 -13.391 -5.734 1 91.81 90 ILE B CA 1
ATOM 1972 C C . ILE B 1 90 ? 3.285 -13.734 -6.98 1 91.81 90 ILE B C 1
ATOM 1974 O O . ILE B 1 90 ? 3.852 -14.102 -8.008 1 91.81 90 ILE B O 1
ATOM 1978 N N . GLN B 1 91 ? 2.02 -13.711 -6.848 1 93.31 91 GLN B N 1
ATOM 1979 C CA . GLN B 1 91 ? 1.141 -14.008 -7.977 1 93.31 91 GLN B CA 1
ATOM 1980 C C . GLN B 1 91 ? 0.392 -12.758 -8.43 1 93.31 91 GLN B C 1
ATOM 1982 O O . GLN B 1 91 ? -0.125 -12 -7.605 1 93.31 91 GLN B O 1
ATOM 1987 N N . LEU B 1 92 ? 0.374 -12.547 -9.727 1 96.5 92 LEU B N 1
ATOM 1988 C CA . LEU B 1 92 ? -0.375 -11.445 -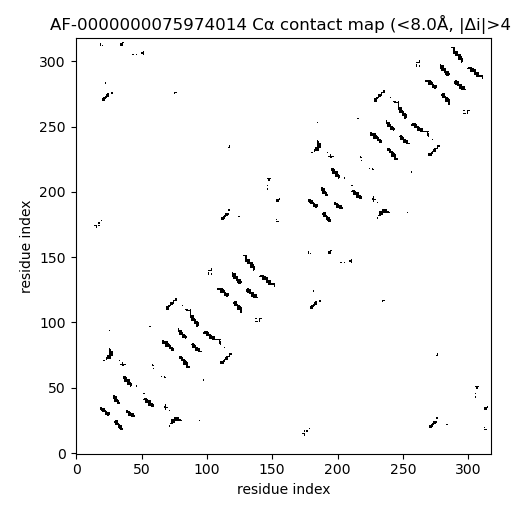10.32 1 96.5 92 LEU B CA 1
ATOM 1989 C C . LEU B 1 92 ? -1.629 -11.953 -11.023 1 96.5 92 LEU B C 1
ATOM 1991 O O . LEU B 1 92 ? -1.584 -12.969 -11.719 1 96.5 92 LEU B O 1
ATOM 1995 N N . PHE B 1 93 ? -2.697 -11.211 -10.828 1 96.75 93 PHE B N 1
ATOM 1996 C CA . PHE B 1 93 ? -3.984 -11.57 -11.406 1 96.75 93 PHE B CA 1
ATOM 1997 C C . PHE B 1 93 ? -4.598 -10.383 -12.133 1 96.75 93 PHE B C 1
ATOM 1999 O O . PHE B 1 93 ? -4.414 -9.234 -11.727 1 96.75 93 PHE B O 1
ATOM 2006 N N . SER B 1 94 ? -5.312 -10.703 -13.195 1 97.44 94 SER B N 1
ATOM 2007 C CA . SER B 1 94 ? -6.113 -9.672 -13.859 1 97.44 94 SER B CA 1
ATOM 2008 C C . SER B 1 94 ? -7.422 -9.438 -13.109 1 97.44 94 SER B C 1
ATOM 2010 O O . SER B 1 94 ? -7.855 -10.273 -12.32 1 97.44 94 SER B O 1
ATOM 2012 N N . TYR B 1 95 ? -7.945 -8.367 -13.203 1 97.25 95 TYR B N 1
ATOM 2013 C CA . TYR B 1 95 ? -9.281 -8 -12.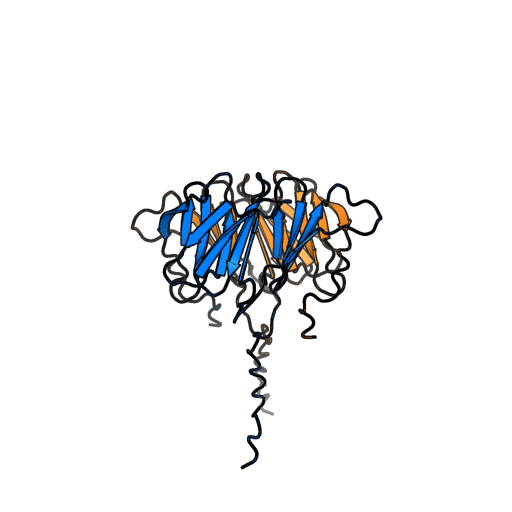75 1 97.25 95 TYR B CA 1
ATOM 2014 C C . TYR B 1 95 ? -10.164 -7.598 -13.93 1 97.25 95 TYR B C 1
ATOM 2016 O O . TYR B 1 95 ? -9.711 -6.918 -14.852 1 97.25 95 TYR B O 1
ATOM 2024 N N . PRO B 1 96 ? -11.43 -8.047 -13.961 1 96.31 96 PRO B N 1
ATOM 2025 C CA . PRO B 1 96 ? -12.211 -8.766 -12.953 1 96.31 96 PRO B CA 1
ATOM 2026 C C . PRO B 1 96 ? -12.219 -10.273 -13.18 1 96.31 96 PRO B C 1
ATOM 2028 O O . PRO B 1 96 ? -12.922 -11.008 -12.477 1 96.31 96 PRO B O 1
ATOM 2031 N N . THR B 1 97 ? -11.422 -10.781 -14.109 1 96.75 97 THR B N 1
ATOM 2032 C CA . THR B 1 97 ? -11.492 -12.203 -14.438 1 96.75 97 THR B CA 1
ATOM 2033 C C . THR B 1 97 ? -10.672 -13.023 -13.438 1 96.75 97 THR B C 1
ATOM 2035 O O . THR B 1 97 ? -10.852 -14.234 -13.336 1 96.75 97 THR B O 1
ATOM 2038 N N . PHE B 1 98 ? -9.773 -12.414 -12.758 1 95.56 98 PHE B N 1
ATOM 2039 C CA . PHE B 1 98 ? -8.859 -13.039 -1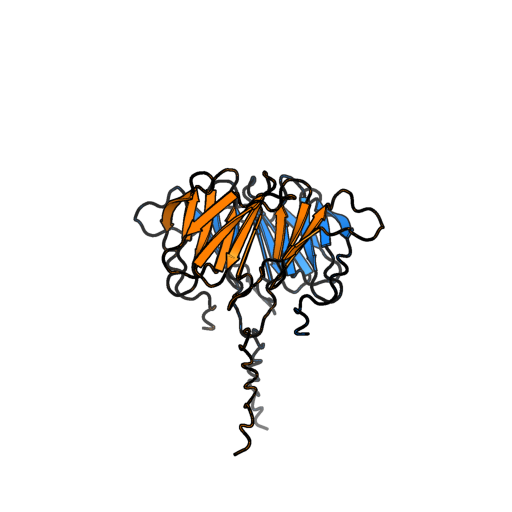1.797 1 95.56 98 PHE B CA 1
ATOM 2040 C C . PHE B 1 98 ? -8.016 -14.117 -12.477 1 95.56 98 PHE B C 1
ATOM 2042 O O . PHE B 1 98 ? -7.684 -15.125 -11.859 1 95.56 98 PHE B O 1
ATOM 2049 N N . ALA B 1 99 ? -7.777 -13.883 -13.719 1 96.31 99 ALA B N 1
ATOM 2050 C CA . ALA B 1 99 ? -6.855 -14.766 -14.438 1 96.31 99 ALA B CA 1
ATOM 2051 C C . ALA B 1 99 ? -5.414 -14.5 -14.023 1 96.31 99 ALA B C 1
ATOM 2053 O O . ALA B 1 99 ? -5.008 -13.344 -13.852 1 96.31 99 ALA B O 1
ATOM 2054 N N . GLN B 1 100 ? -4.668 -15.586 -13.922 1 94.31 100 GLN B N 1
ATOM 2055 C CA . GLN B 1 100 ? -3.26 -15.438 -13.57 1 94.31 100 GLN B CA 1
ATOM 2056 C C . GLN B 1 100 ? -2.475 -14.781 -14.703 1 94.31 100 GLN B C 1
ATOM 2058 O O . GLN B 1 100 ? -2.572 -15.203 -15.852 1 94.31 100 GLN B O 1
ATOM 2063 N N . VAL B 1 101 ? -1.773 -13.781 -14.391 1 96.62 101 VAL B N 1
ATOM 2064 C CA . VAL B 1 101 ? -0.991 -13.039 -15.367 1 96.62 101 VAL B CA 1
ATOM 2065 C C . VAL B 1 101 ? 0.467 -13.492 -15.32 1 96.62 101 VAL B C 1
ATOM 2067 O O . VAL B 1 101 ? 1.062 -13.805 -16.359 1 96.62 101 VAL B O 1
ATOM 2070 N N . THR B 1 102 ? 1.043 -13.508 -14.188 1 95.75 102 THR B N 1
ATOM 2071 C CA . THR B 1 102 ? 2.447 -13.836 -13.977 1 95.75 102 THR B CA 1
ATOM 2072 C C . THR B 1 102 ? 2.678 -14.344 -12.555 1 95.75 102 THR B C 1
ATOM 2074 O O . THR B 1 102 ? 1.914 -14.023 -11.641 1 95.75 102 THR B O 1
ATOM 2077 N N . THR B 1 103 ? 3.553 -15.227 -12.344 1 93.44 103 THR B N 1
ATOM 2078 C CA . THR B 1 103 ? 4.043 -15.664 -11.039 1 93.44 103 THR B CA 1
ATOM 2079 C C . THR B 1 103 ? 5.523 -15.328 -10.875 1 93.44 103 THR B C 1
ATOM 2081 O O . THR B 1 103 ? 6.336 -15.648 -11.75 1 93.44 103 THR B O 1
ATOM 2084 N N . LEU B 1 104 ? 5.801 -14.609 -9.836 1 94.19 104 LEU B N 1
ATOM 2085 C CA . LEU B 1 104 ? 7.184 -14.273 -9.516 1 94.19 104 LEU B CA 1
ATOM 2086 C C . LEU B 1 104 ? 7.684 -15.109 -8.344 1 94.19 104 LEU B C 1
ATOM 2088 O O . LEU B 1 104 ? 7.109 -15.07 -7.254 1 94.19 104 LEU B O 1
ATOM 2092 N N . ARG B 1 105 ? 8.672 -15.812 -8.492 1 87.25 105 ARG B N 1
ATOM 2093 C CA . ARG B 1 105 ? 9.188 -16.719 -7.465 1 87.25 105 ARG B CA 1
ATOM 2094 C C . ARG B 1 105 ? 10.445 -16.141 -6.816 1 87.25 105 ARG B C 1
ATOM 2096 O O . ARG B 1 105 ? 11.414 -15.828 -7.508 1 87.25 105 ARG B O 1
ATOM 2103 N N . ASN B 1 106 ? 10.133 -15.828 -5.551 1 74.19 106 ASN B N 1
ATOM 2104 C CA . ASN B 1 106 ? 11.273 -15.414 -4.746 1 74.19 106 ASN B CA 1
ATOM 2105 C C . ASN B 1 106 ? 11.961 -16.609 -4.086 1 74.19 106 ASN B C 1
ATOM 2107 O O . ASN B 1 106 ? 11.312 -17.594 -3.738 1 74.19 106 ASN B O 1
ATOM 2111 N N . LYS B 1 107 ? 13.203 -17 -4.281 1 65 107 LYS B N 1
ATOM 2112 C CA . LYS B 1 107 ? 13.93 -18.172 -3.832 1 65 107 LYS B CA 1
ATOM 2113 C C . LYS B 1 107 ? 13.75 -18.391 -2.332 1 65 107 LYS B C 1
ATOM 2115 O O . LYS B 1 107 ? 13.898 -19.516 -1.839 1 65 107 LYS B O 1
ATOM 2120 N N . SER B 1 108 ? 13.328 -17.484 -1.501 1 60.75 108 SER B N 1
ATOM 2121 C CA . SER B 1 108 ? 13.336 -17.953 -0.12 1 60.75 108 SER B CA 1
ATOM 2122 C C . SER B 1 108 ? 12.789 -16.891 0.828 1 60.75 108 SER B C 1
ATOM 2124 O O . SER B 1 108 ? 12.688 -17.125 2.035 1 60.75 108 SER B O 1
ATOM 2126 N N . GLU B 1 109 ? 12.445 -15.906 0.366 1 71.5 109 GLU B N 1
ATOM 2127 C CA . GLU B 1 109 ? 12.156 -14.898 1.385 1 71.5 109 GLU B CA 1
ATOM 2128 C C . GLU B 1 109 ? 10.688 -14.484 1.353 1 71.5 109 GLU B C 1
ATOM 2130 O O . GLU B 1 109 ? 10.086 -14.398 0.281 1 71.5 109 GLU B O 1
ATOM 2135 N N . ASN B 1 110 ? 10.172 -14.523 2.623 1 80.75 110 ASN B N 1
ATOM 2136 C CA . ASN B 1 110 ? 8.82 -14 2.756 1 80.75 110 ASN B CA 1
ATOM 2137 C C . ASN B 1 110 ? 8.742 -12.539 2.314 1 80.75 110 ASN B C 1
ATOM 2139 O O . ASN B 1 110 ? 9.656 -11.758 2.582 1 80.75 110 ASN B O 1
ATOM 2143 N N . THR B 1 111 ? 7.73 -12.273 1.523 1 87.88 111 THR B N 1
ATOM 2144 C CA . THR B 1 111 ? 7.48 -10.906 1.08 1 87.88 111 THR B CA 1
ATOM 2145 C C . THR B 1 111 ? 6.602 -10.164 2.084 1 87.88 111 THR B C 1
ATOM 2147 O O . THR B 1 111 ? 5.52 -10.641 2.439 1 87.88 111 THR B O 1
ATOM 2150 N N . GLN B 1 112 ? 7.039 -9.055 2.482 1 85.69 112 GLN B N 1
ATOM 2151 C CA . GLN B 1 112 ? 6.348 -8.289 3.516 1 85.69 112 GLN B CA 1
ATOM 2152 C C . GLN B 1 112 ? 5.48 -7.191 2.904 1 85.69 112 GLN B C 1
ATOM 2154 O O . GLN B 1 112 ? 4.488 -6.773 3.5 1 85.69 112 GLN B O 1
ATOM 2159 N N . ALA B 1 113 ? 5.891 -6.652 1.792 1 90.81 113 ALA B N 1
ATOM 2160 C CA . ALA B 1 113 ? 5.168 -5.559 1.145 1 90.81 113 ALA B CA 1
ATOM 2161 C C . ALA B 1 113 ? 5.414 -5.559 -0.362 1 90.81 113 ALA B C 1
ATOM 2163 O O . ALA B 1 113 ? 6.457 -6.023 -0.828 1 90.81 113 ALA B O 1
ATOM 2164 N N . LEU B 1 114 ? 4.504 -5.031 -1.114 1 94.25 114 LEU B N 1
ATOM 2165 C CA . LEU B 1 114 ? 4.551 -4.91 -2.566 1 94.25 114 LEU B CA 1
ATOM 2166 C C . LEU B 1 114 ? 4.137 -3.514 -3.012 1 94.25 114 LEU B C 1
ATOM 2168 O O . LEU B 1 114 ? 3.312 -2.869 -2.359 1 94.25 114 LEU B O 1
ATOM 2172 N N . SER B 1 115 ? 4.672 -3.096 -4.043 1 96 115 SER B N 1
ATOM 2173 C CA . SER B 1 115 ? 4.223 -1.853 -4.66 1 96 115 SER B CA 1
ATOM 2174 C C . SER B 1 115 ? 4.504 -1.846 -6.16 1 96 115 SER B C 1
ATOM 2176 O O . SER B 1 115 ? 5.605 -2.189 -6.59 1 96 115 SER B O 1
ATOM 2178 N N . PHE B 1 116 ? 3.514 -1.468 -6.914 1 96.38 116 PHE B N 1
ATOM 2179 C CA . PHE B 1 116 ? 3.695 -1.271 -8.352 1 96.38 116 PHE B CA 1
ATOM 2180 C C . PHE B 1 116 ? 4.18 0.144 -8.641 1 96.38 116 PHE B C 1
ATOM 2182 O O . PHE B 1 116 ? 3.732 1.103 -8.008 1 96.38 116 PHE B O 1
ATOM 2189 N N . SER B 1 117 ? 5.117 0.24 -9.547 1 93.56 117 SER B N 1
ATOM 2190 C CA . SER B 1 117 ? 5.328 1.521 -10.211 1 93.56 117 SER B CA 1
ATOM 2191 C C . SER B 1 117 ? 4.363 1.706 -11.375 1 93.56 117 SER B C 1
ATOM 2193 O O . SER B 1 117 ? 3.496 0.862 -11.609 1 93.56 117 SER B O 1
ATOM 2195 N N . ASP B 1 118 ? 4.645 2.949 -11.992 1 87.69 118 ASP B N 1
ATOM 2196 C CA . ASP B 1 118 ? 3.932 3.141 -13.25 1 87.69 118 ASP B CA 1
ATOM 2197 C C . ASP B 1 118 ? 4.5 2.244 -14.352 1 87.69 118 ASP B C 1
ATOM 2199 O O . ASP B 1 118 ? 5.719 2.158 -14.516 1 87.69 118 ASP B O 1
ATOM 2203 N N . GLY B 1 119 ? 3.869 1.27 -14.836 1 92.06 119 GLY B N 1
ATOM 2204 C CA . GLY B 1 119 ? 4.336 0.423 -15.922 1 92.06 119 GLY B CA 1
ATOM 2205 C C . GLY B 1 119 ? 4.602 -1.008 -15.492 1 92.06 119 GLY B C 1
ATOM 2206 O O . GLY B 1 119 ? 3.74 -1.648 -14.883 1 92.06 119 GLY B O 1
ATOM 2207 N N . GLU B 1 120 ? 5.938 -1.446 -15.82 1 96.25 120 GLU B N 1
ATOM 2208 C CA . GLU B 1 120 ? 6.152 -2.887 -15.711 1 96.25 120 GLU B CA 1
ATOM 2209 C C . GLU B 1 120 ? 6.957 -3.232 -14.461 1 96.25 120 GLU B C 1
ATOM 2211 O O . GLU B 1 120 ? 7.367 -4.379 -14.281 1 96.25 120 GLU B O 1
ATOM 2216 N N . ILE B 1 121 ? 7.18 -2.316 -13.609 1 96.25 121 ILE B N 1
ATOM 2217 C CA . ILE B 1 121 ? 8.031 -2.549 -12.445 1 96.25 121 ILE B CA 1
ATOM 2218 C C . ILE B 1 121 ? 7.168 -2.863 -11.227 1 96.25 121 ILE B C 1
ATOM 2220 O O . ILE B 1 121 ? 6.16 -2.193 -10.984 1 96.25 121 ILE B O 1
ATOM 2224 N N . LEU B 1 122 ? 7.461 -3.91 -10.531 1 96.62 122 LEU B N 1
ATOM 2225 C CA . LEU B 1 122 ? 6.953 -4.285 -9.219 1 96.62 122 LEU B CA 1
ATOM 2226 C C . LEU B 1 122 ? 8.094 -4.43 -8.219 1 96.62 122 LEU B C 1
ATOM 2228 O O . LEU B 1 122 ? 9.094 -5.09 -8.5 1 96.62 122 LEU B O 1
ATOM 2232 N N . VAL B 1 123 ? 7.965 -3.82 -7.07 1 95.12 123 VAL B N 1
ATOM 2233 C CA . VAL B 1 123 ? 8.992 -3.918 -6.039 1 95.12 123 VAL B CA 1
ATOM 2234 C C . VAL B 1 123 ? 8.453 -4.711 -4.852 1 95.12 123 VAL B C 1
ATOM 2236 O O . VAL B 1 123 ? 7.309 -4.52 -4.434 1 95.12 123 VAL B O 1
ATOM 2239 N N . ALA B 1 124 ? 9.25 -5.566 -4.344 1 93.25 124 ALA B N 1
ATOM 2240 C CA . ALA B 1 124 ? 8.906 -6.398 -3.193 1 93.25 124 ALA B CA 1
ATOM 2241 C C . ALA B 1 124 ? 9.906 -6.203 -2.057 1 93.25 124 ALA B C 1
ATOM 2243 O O . ALA B 1 124 ? 11.117 -6.184 -2.281 1 93.25 124 ALA B O 1
ATOM 2244 N N . LEU B 1 125 ? 9.367 -6.047 -0.896 1 90.94 125 LEU B N 1
ATOM 2245 C CA . LEU B 1 125 ? 10.18 -5.98 0.31 1 90.94 125 LEU B CA 1
ATOM 2246 C C .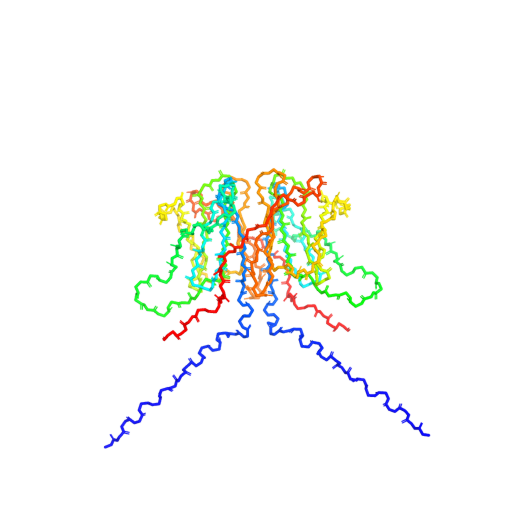 LEU B 1 125 ? 10.18 -7.316 1.044 1 90.94 125 LEU B C 1
ATOM 2248 O O . LEU B 1 125 ? 9.117 -7.84 1.384 1 90.94 125 LEU B O 1
ATOM 2252 N N . SER B 1 126 ? 11.336 -7.77 1.259 1 87.75 126 SER B N 1
ATOM 2253 C CA . SER B 1 126 ? 11.43 -9.023 2.004 1 87.75 126 SER B CA 1
ATOM 2254 C C . SER B 1 126 ? 11.375 -8.773 3.508 1 87.75 126 SER B C 1
ATOM 2256 O O . SER B 1 126 ? 11.602 -7.656 3.967 1 87.75 126 SER B O 1
ATOM 2258 N N . SER B 1 127 ? 11.016 -9.812 4.211 1 80.44 127 SER B N 1
ATOM 2259 C CA . SER B 1 127 ? 10.984 -9.742 5.668 1 80.44 127 SER B CA 1
ATOM 2260 C C . SER B 1 127 ? 12.391 -9.742 6.254 1 80.44 127 SER B C 1
ATOM 2262 O O . SER B 1 127 ? 13.375 -9.766 5.512 1 80.44 127 SER B O 1
ATOM 2264 N N . ALA B 1 128 ? 12.438 -9.602 7.59 1 76.69 128 ALA B N 1
ATOM 2265 C CA . ALA B 1 128 ? 13.711 -9.68 8.312 1 76.69 128 ALA B CA 1
ATOM 2266 C C . ALA B 1 128 ? 14.477 -10.945 7.934 1 76.69 128 ALA B C 1
ATOM 2268 O O . ALA B 1 128 ? 13.875 -11.969 7.598 1 76.69 128 ALA B O 1
ATOM 2269 N N . PRO B 1 129 ? 15.773 -10.797 7.922 1 75.62 129 PRO B N 1
ATOM 2270 C CA . PRO B 1 129 ? 16.641 -9.766 8.508 1 75.62 129 PRO B CA 1
ATOM 2271 C C . PRO B 1 129 ? 17.094 -8.734 7.48 1 75.62 129 PRO B C 1
ATOM 2273 O O . PRO B 1 129 ? 17.578 -7.656 7.855 1 75.62 129 PRO B O 1
ATOM 2276 N N . ASP B 1 130 ? 17.016 -9.016 6.219 1 75.44 130 ASP B N 1
ATOM 2277 C CA . ASP B 1 130 ? 17.703 -8.18 5.242 1 75.44 130 ASP B CA 1
ATOM 2278 C C . ASP B 1 130 ? 16.797 -7.047 4.762 1 75.44 130 ASP B C 1
ATOM 2280 O O . ASP B 1 130 ? 17.281 -6.016 4.285 1 75.44 130 ASP B O 1
ATOM 2284 N N . TYR B 1 131 ? 15.508 -7.254 4.816 1 83.25 131 TYR B N 1
ATOM 2285 C CA . TYR B 1 131 ? 14.57 -6.273 4.281 1 83.25 131 TYR B CA 1
ATOM 2286 C C . TYR B 1 131 ? 15.023 -5.77 2.918 1 83.25 131 TYR B C 1
ATOM 2288 O O . TYR B 1 131 ? 15.094 -4.562 2.688 1 83.25 131 TYR B O 1
ATOM 2296 N N . ALA B 1 132 ? 15.336 -6.715 2.104 1 87.5 132 ALA B N 1
ATOM 2297 C CA . ALA B 1 132 ? 15.812 -6.387 0.764 1 87.5 132 ALA B CA 1
ATOM 2298 C C . ALA B 1 132 ? 14.664 -5.988 -0.153 1 87.5 132 ALA B C 1
ATOM 2300 O O . ALA B 1 132 ? 13.57 -6.551 -0.064 1 87.5 132 ALA B O 1
ATOM 2301 N N . LEU B 1 133 ? 14.992 -5.055 -0.98 1 91.62 133 LEU B N 1
ATOM 2302 C CA . LEU B 1 133 ? 14.07 -4.703 -2.055 1 91.62 133 LEU B CA 1
ATOM 2303 C C . LEU B 1 133 ? 14.422 -5.449 -3.338 1 91.62 133 LEU B C 1
ATOM 2305 O O . LEU B 1 133 ? 15.531 -5.316 -3.857 1 91.62 133 LEU B O 1
ATOM 2309 N N . THR B 1 134 ? 13.5 -6.254 -3.742 1 93 134 THR B N 1
ATOM 2310 C CA . THR B 1 134 ? 13.648 -6.906 -5.039 1 93 134 THR B CA 1
ATOM 2311 C C . THR B 1 134 ? 12.836 -6.18 -6.105 1 93 134 THR B C 1
ATOM 2313 O O . THR B 1 134 ? 11.641 -5.957 -5.934 1 93 134 THR B O 1
ATOM 2316 N N . ILE B 1 135 ? 13.492 -5.824 -7.199 1 94.25 135 ILE B N 1
ATOM 2317 C CA . ILE B 1 135 ? 12.859 -5.145 -8.328 1 94.25 135 ILE B CA 1
ATOM 2318 C C . ILE B 1 135 ? 12.555 -6.152 -9.438 1 94.25 135 ILE B C 1
ATOM 2320 O O . ILE B 1 135 ? 13.461 -6.84 -9.922 1 94.25 135 ILE B O 1
ATOM 2324 N N . TRP B 1 136 ? 11.289 -6.172 -9.828 1 96.12 136 TRP B N 1
ATOM 2325 C CA . TRP B 1 136 ? 10.836 -7.105 -10.852 1 96.12 136 TRP B CA 1
ATOM 2326 C C . TRP B 1 136 ? 10.32 -6.363 -12.078 1 96.12 136 TRP B C 1
ATOM 2328 O O . TRP B 1 136 ? 9.711 -5.301 -11.953 1 96.12 136 TRP B O 1
ATOM 2338 N N . ASN B 1 137 ? 10.617 -6.898 -13.227 1 97.12 137 ASN B N 1
ATOM 2339 C CA . ASN B 1 137 ? 9.727 -6.695 -14.359 1 97.12 137 ASN B CA 1
ATOM 2340 C C . ASN B 1 137 ? 8.594 -7.715 -14.375 1 97.12 137 ASN B C 1
ATOM 2342 O O . ASN B 1 137 ? 8.805 -8.891 -14.68 1 97.12 137 ASN B O 1
ATOM 2346 N N . TRP B 1 138 ? 7.406 -7.254 -13.992 1 96.88 138 TRP B N 1
ATOM 2347 C CA . TRP B 1 138 ? 6.352 -8.234 -13.773 1 96.88 138 TRP B CA 1
ATOM 2348 C C . TRP B 1 138 ? 5.859 -8.812 -15.094 1 96.88 138 TRP B C 1
ATOM 2350 O O . TRP B 1 138 ? 5.305 -9.914 -15.133 1 96.88 138 TRP B O 1
ATOM 2360 N N . LEU B 1 139 ? 5.969 -8.047 -16.188 1 96.38 139 LEU B N 1
ATOM 2361 C CA . LEU B 1 139 ? 5.523 -8.508 -17.5 1 96.38 139 LEU B CA 1
ATOM 2362 C C . LEU B 1 139 ? 6.379 -9.68 -17.984 1 96.38 139 LEU B C 1
ATOM 2364 O O . LEU B 1 139 ? 5.852 -10.703 -18.406 1 96.38 139 LEU B O 1
ATOM 2368 N N . SER B 1 140 ? 7.668 -9.578 -17.859 1 96.75 140 SER B N 1
ATOM 2369 C CA . SER B 1 140 ? 8.562 -10.648 -18.297 1 96.75 140 SER B CA 1
ATOM 2370 C C . SER B 1 140 ? 8.758 -11.688 -17.188 1 96.75 140 SER B C 1
ATOM 2372 O O . SER B 1 140 ? 9.234 -12.789 -17.453 1 96.75 140 SER B O 1
ATOM 2374 N N . GLY B 1 141 ? 8.461 -11.281 -15.977 1 95.88 141 GLY B N 1
ATOM 2375 C CA . GLY B 1 141 ? 8.664 -12.164 -14.836 1 95.88 141 GLY B CA 1
ATOM 2376 C C . GLY B 1 141 ? 10.109 -12.219 -14.375 1 95.88 141 GLY B C 1
ATOM 2377 O O . GLY B 1 141 ? 10.477 -13.07 -13.562 1 95.88 141 GLY B O 1
ATOM 2378 N N . LYS B 1 142 ? 10.898 -11.305 -14.836 1 95.75 142 LYS B N 1
ATOM 2379 C CA . LYS B 1 142 ? 12.32 -11.344 -14.523 1 95.75 142 LYS B CA 1
ATOM 2380 C C . LYS B 1 142 ? 12.648 -10.477 -13.312 1 95.75 142 LYS B C 1
ATOM 2382 O O . LYS B 1 142 ? 12.141 -9.359 -13.188 1 95.75 142 LYS B O 1
ATOM 2387 N N . LYS B 1 143 ? 13.438 -11.055 -12.461 1 94.75 143 LYS B N 1
ATOM 2388 C CA . LYS B 1 143 ? 14.047 -10.258 -11.398 1 94.75 143 LYS B CA 1
ATOM 2389 C C . LYS B 1 143 ? 15.141 -9.352 -11.961 1 94.75 143 LYS B C 1
ATOM 2391 O O . LYS B 1 143 ? 16.109 -9.836 -12.539 1 94.75 143 LYS B O 1
ATOM 2396 N N . LEU B 1 144 ? 15.023 -8.117 -11.812 1 93.38 144 LEU B N 1
ATOM 2397 C CA . LEU B 1 144 ? 15.977 -7.172 -12.398 1 93.38 144 LEU B CA 1
ATOM 2398 C C . LEU B 1 144 ? 17.156 -6.934 -11.453 1 93.38 144 LEU B C 1
ATOM 2400 O O . LEU B 1 144 ? 18.312 -6.953 -11.875 1 93.38 144 LEU B O 1
ATOM 2404 N N . ARG B 1 145 ? 16.797 -6.703 -10.203 1 91.25 145 ARG B N 1
ATOM 2405 C CA . ARG B 1 145 ? 17.844 -6.477 -9.219 1 91.25 145 ARG B CA 1
ATOM 2406 C C . ARG B 1 145 ? 17.297 -6.559 -7.801 1 91.25 145 ARG B C 1
ATOM 2408 O O . ARG B 1 145 ? 16.078 -6.488 -7.598 1 91.25 145 ARG B O 1
ATOM 2415 N N . THR B 1 146 ? 18.234 -6.711 -6.895 1 90.75 146 THR B N 1
ATOM 2416 C CA . THR B 1 146 ? 17.953 -6.652 -5.465 1 90.75 146 THR B CA 1
ATOM 2417 C C . THR B 1 146 ? 18.766 -5.555 -4.793 1 90.75 146 THR B C 1
ATOM 2419 O O . THR B 1 146 ? 19.969 -5.414 -5.062 1 90.75 146 THR B O 1
ATOM 2422 N N . VAL B 1 147 ? 18.078 -4.762 -4.012 1 87.44 147 VAL B N 1
ATOM 2423 C CA . VAL B 1 147 ? 18.734 -3.678 -3.283 1 87.44 147 VAL B CA 1
ATOM 2424 C C . VAL B 1 147 ? 18.656 -3.943 -1.782 1 87.44 147 VAL B C 1
ATOM 2426 O O . VAL B 1 147 ? 17.562 -4.121 -1.234 1 87.44 147 VAL B O 1
ATOM 2429 N N . LEU B 1 148 ? 19.797 -3.969 -1.196 1 82.88 148 LEU B N 1
ATOM 2430 C CA . LEU B 1 148 ? 19.797 -4.094 0.258 1 82.88 148 LEU B CA 1
ATOM 2431 C C . LEU B 1 148 ? 19.531 -2.744 0.918 1 82.88 148 LEU B C 1
ATOM 2433 O O . LEU B 1 148 ? 20.125 -1.731 0.539 1 82.88 148 LEU B O 1
ATOM 2437 N N . THR B 1 149 ? 18.453 -2.686 1.769 1 79.75 149 THR B N 1
ATOM 2438 C CA . THR B 1 149 ? 18.062 -1.41 2.352 1 79.75 149 THR B CA 1
ATOM 2439 C C . THR B 1 149 ? 18.938 -1.067 3.555 1 79.75 149 THR B C 1
ATOM 2441 O O . THR B 1 149 ? 18.984 0.089 3.977 1 79.75 149 THR B O 1
ATOM 2444 N N . ASN B 1 150 ? 19.688 -1.95 4.188 1 72.75 150 ASN B N 1
ATOM 2445 C CA . ASN B 1 150 ? 20.484 -1.783 5.398 1 72.75 150 ASN B CA 1
ATOM 2446 C C . ASN B 1 150 ? 19.609 -1.38 6.59 1 72.75 150 ASN B C 1
ATOM 2448 O O . ASN B 1 150 ? 20.125 -0.826 7.566 1 72.75 150 ASN B O 1
ATOM 2452 N N . ILE B 1 151 ? 18.344 -1.389 6.355 1 71.56 151 ILE B N 1
ATOM 2453 C CA . ILE B 1 151 ? 17.422 -1.195 7.48 1 71.56 151 ILE B CA 1
ATOM 2454 C C . ILE B 1 151 ? 17.469 -2.418 8.391 1 71.56 151 ILE B C 1
ATOM 2456 O O . ILE B 1 151 ? 17.234 -3.543 7.949 1 71.56 151 ILE B O 1
ATOM 2460 N N . THR B 1 152 ? 18.203 -2.332 9.461 1 61.97 152 THR B N 1
ATOM 2461 C CA . THR B 1 152 ? 18.453 -3.512 10.281 1 61.97 152 THR B CA 1
ATOM 2462 C C . THR B 1 152 ? 17.312 -3.732 11.273 1 61.97 152 THR B C 1
ATOM 2464 O O . THR B 1 152 ? 17.125 -4.84 11.789 1 61.97 152 THR B O 1
ATOM 2467 N N . SER B 1 153 ? 16.75 -2.684 11.891 1 56 153 SER B N 1
ATOM 2468 C CA . SER B 1 153 ? 15.625 -2.873 12.805 1 56 153 SER B CA 1
ATOM 2469 C C . SER B 1 153 ? 14.469 -1.943 12.453 1 56 153 SER B C 1
ATOM 2471 O O . SER B 1 153 ? 14.68 -0.796 12.062 1 56 153 SER B O 1
ATOM 2473 N N . LEU B 1 154 ? 13.492 -2.477 11.992 1 49.94 154 LEU B N 1
ATOM 2474 C CA . LEU B 1 154 ? 12.32 -1.627 11.789 1 49.94 154 LEU B CA 1
ATOM 2475 C C . LEU B 1 154 ? 11.781 -1.121 13.125 1 49.94 154 LEU B C 1
ATOM 2477 O O . LEU B 1 154 ? 10.859 -0.3 13.156 1 49.94 154 LEU B O 1
ATOM 2481 N N . ASP B 1 155 ? 12.305 -1.69 14.242 1 46.44 155 ASP B N 1
ATOM 2482 C CA . ASP B 1 155 ? 11.883 -1.334 15.602 1 46.44 155 ASP B CA 1
ATOM 2483 C C . ASP B 1 155 ? 12.539 -0.03 16.047 1 46.44 155 ASP B C 1
ATOM 2485 O O . ASP B 1 155 ? 13.711 0.221 15.75 1 46.44 155 ASP B O 1
ATOM 2489 N N . GLN B 1 156 ? 11.781 1.066 16.109 1 39.91 156 GLN B N 1
ATOM 2490 C CA . GLN B 1 156 ? 12.281 2.293 16.734 1 39.91 156 GLN B CA 1
ATOM 2491 C C . GLN B 1 156 ? 13.07 1.992 18 1 39.91 156 GLN B C 1
ATOM 2493 O O . GLN B 1 156 ? 12.641 1.189 18.828 1 39.91 156 GLN B O 1
ATOM 2498 N N . LYS B 1 157 ? 14.461 2.174 18.094 1 35.44 157 LYS B N 1
ATOM 2499 C CA . LYS B 1 157 ? 15.25 2.246 19.328 1 35.44 157 LYS B CA 1
ATOM 2500 C C . LYS B 1 157 ? 14.594 3.174 20.344 1 35.44 157 LYS B C 1
ATOM 2502 O O . LYS B 1 157 ? 14.352 4.348 20.047 1 35.44 157 LYS B O 1
ATOM 2507 N N . LEU B 1 158 ? 13.508 2.795 21.297 1 31.19 158 LEU B N 1
ATOM 2508 C CA . LEU B 1 158 ? 13.523 3.525 22.547 1 31.19 158 LEU B CA 1
ATOM 2509 C C . LEU B 1 158 ? 14.953 3.699 23.062 1 31.19 158 LEU B C 1
ATOM 2511 O O . LEU B 1 158 ? 15.641 2.717 23.328 1 31.19 158 LEU B O 1
ATOM 2515 N N . MET B 1 159 ? 15.688 4.555 22.422 1 24.77 159 MET B N 1
ATOM 2516 C CA . MET B 1 159 ? 16.734 4.945 23.359 1 24.77 159 MET B CA 1
ATOM 2517 C C . MET B 1 159 ? 16.125 5.578 24.609 1 24.77 159 MET B C 1
ATOM 2519 O O . MET B 1 159 ? 15.117 6.277 24.531 1 24.77 159 MET B O 1
#

Solvent-accessible surface area (backbone atoms only — not comparable to full-atom values): 17613 Å² total; per-residue (Å²): 138,82,80,72,75,75,74,68,68,71,64,64,76,67,52,78,60,70,64,66,52,43,44,31,22,35,12,83,52,28,41,31,42,37,38,45,52,37,35,37,34,28,53,60,80,75,51,55,102,59,82,64,63,66,52,74,46,65,72,70,66,88,84,73,92,71,60,50,54,54,29,56,32,31,27,37,84,42,47,27,37,37,40,25,31,64,84,17,36,37,41,28,27,35,55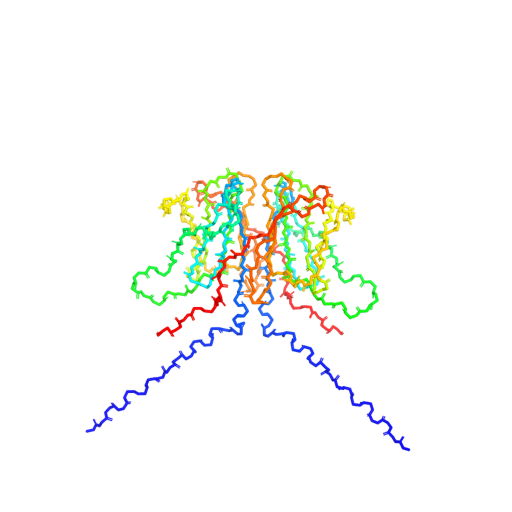,93,78,59,43,78,71,38,66,38,76,47,93,76,45,40,48,43,24,35,27,44,40,76,77,54,38,34,39,34,30,30,40,86,71,53,36,30,36,38,37,26,34,51,82,83,47,43,76,72,48,72,44,66,60,77,52,73,61,74,63,77,75,83,117,135,84,80,73,74,74,74,70,68,70,65,66,74,67,54,78,59,71,65,65,52,43,44,31,23,34,13,82,52,28,42,31,41,36,38,45,52,36,35,37,33,29,54,61,80,75,51,54,103,60,81,62,64,67,52,73,46,65,70,70,65,89,84,68,92,68,59,50,54,54,30,57,32,32,27,38,84,42,46,28,35,38,40,25,32,64,85,16,37,37,40,27,26,35,55,92,77,61,42,78,72,39,66,38,76,47,94,74,46,41,46,44,23,35,28,44,42,74,76,54,40,35,39,34,29,30,40,85,71,52,37,31,36,36,36,28,33,50,82,82,47,42,76,74,48,73,43,64,62,78,54,74,59,74,64,78,77,83,119

InterPro domains:
  IPR015943 WD40/YVTN repeat-like-containing domain superfamily [G3DSA:2.130.10.10] (16-155)
  IPR036322 WD40-repeat-containing domain superfamily [SSF50978] (27-148)

Secondary structure (DSSP, 8-state):
---------------S-----EEEEETTTEEEEE-SSEEEEEESSS--SS---EEEEES--SSS----EEEEEE-SSSSEEEEEETTTEEEEEETTT--EEEEEE-SS--EEEEEE-SSSEEEEEE-TTT-PEEEEETTTTEEEEEE-------S----/---------------S-----EEEEETTTEEEEE-SSEEEEEESSS--SS---EEEEE---SSS----EEEEEE-SSSSEEEEEETTTEEEEEETTT--EEEEEE-SS--EEEEEE-SSSEEEEEE-TTT-PEEEEETTTTEEEEEE-------S----

Foldseek 3Di:
DDPPVPCPVCVVCCDVVPQPWDWEDFEAFWIWTDGFFKIWIFRHVPDDPDDTDTDMDGNDDDDDPWATFLEKYHAHHHRKIWTFGQQQKIWMAGPPVRHTQAIAHDPDFGWNYWYDDHPQWIWTFTDPQFRKIWIDRRNVNDTDDIHGPPCGDPDPPPD/DDPPVPPPVCPVCCDVCPFPWDWEDFEAFWIWTDGFFKIWIFRHVPDDPDDTDTDMDGNDDDDDPWATFLEKYHAHHHRKIWTFGQQQKIWMAGPPVRHTQAIAHDPDFGWNYWYDDHPQWIWTFTDPAFRKIWIDRRNVNDTDDIHGPPCGDPDPPPD

Sequence (318 aa):
MDRTADNETRWIKLGGQDQMKNIFFVGKDVVAVSQSFNIHFLKYKNEEKGSPQFLTYDVFKEDDEVEGITCVAGHEGLPMFATAMTKAQIQLFSYPTFAQVTTLRNKSENTQALSFSDGEILVALSSAPDYALTIWNWLSGKKLRTVLTNITSLDQKLMMDRTADNETRWIKLGGQDQMKNIFFVGKDVVAVSQSFNIHFLKYKNEEKGSPQFLTYDVFKEDDEVEGITCVAGHEGLPMFATAMTKAQIQLFSYPTFAQVTTLRNKSENTQALSFSDGEILVALSSAPDYALTIWNWLSGKKLRTVLTNITSLDQKLM

Nearest PDB structures (foldseek):
  3jcr-assembly1_L  TM=6.524E-01  e=1.323E-05  Homo sapiens
  8qo9-assembly1_F  TM=7.208E-01  e=6.490E-05  Homo sapiens
  5tzs-assembly1_T  TM=5.538E-01  e=8.532E-06  Saccharomyces cerevisiae S288C
  6dec-assembly1_C  TM=6.294E-01  e=3.753E-04  Bos taurus
  7jpn-assembly1_C  TM=6.390E-01  e=6.148E-04  Bos taurus